Protein AF-A0A9E2D646-F1 (afdb_monomer_lite)

Sequence (198 aa):
MQCKSCVHWVVEGLTYSQLRDRWDEVVSAEITAGHKRRFEKESKRTGVPFDQVVLSYKYCAAGRMNKFYIAKSIDDTKPVRLETNCPFFSTSTDSIREFPVPSPLWTYCATEVYRPPVLRGLEFVQGLYERGCFKVPAHGKIQPQIIAATLCSVCGKSSDKGIEVREVKQFCCNRHYLQWWAEQHPELFQKWQNAKGL

pLDDT: mean 75.29, std 17.83, range [31.81, 96.12]

Structure (mmCIF, N/CA/C/O backbone):
data_AF-A0A9E2D646-F1
#
_entry.id   AF-A0A9E2D646-F1
#
loop_
_atom_site.group_PDB
_atom_site.id
_atom_site.type_symbol
_atom_site.label_atom_id
_atom_site.label_alt_id
_atom_site.label_comp_id
_atom_site.label_asym_id
_atom_site.label_entity_id
_atom_site.label_seq_id
_atom_site.pdbx_PDB_ins_code
_atom_site.Cartn_x
_atom_site.Cartn_y
_atom_site.Cartn_z
_atom_site.occupancy
_atom_site.B_iso_or_equiv
_atom_site.auth_seq_id
_atom_site.auth_comp_id
_atom_site.auth_asym_id
_atom_site.auth_atom_id
_atom_site.pdbx_PDB_model_num
ATOM 1 N N . MET A 1 1 ? 13.634 22.692 8.287 1.00 56.41 1 MET A N 1
ATOM 2 C CA . MET A 1 1 ? 12.666 21.672 7.821 1.00 56.41 1 MET A CA 1
ATOM 3 C C . MET A 1 1 ? 11.711 21.349 8.968 1.00 56.41 1 MET A C 1
ATOM 5 O O . MET A 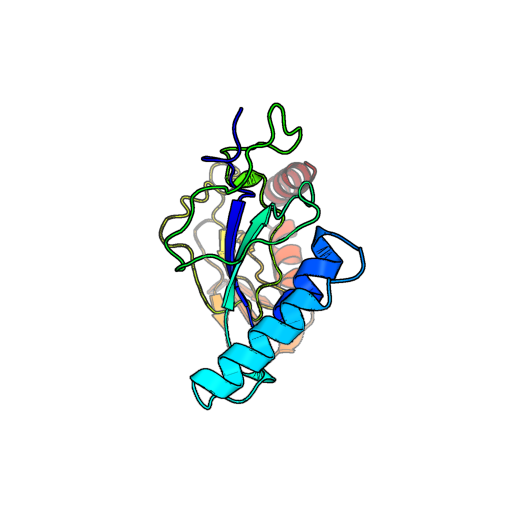1 1 ? 12.204 21.114 10.064 1.00 56.41 1 MET A O 1
ATOM 9 N N . GLN A 1 2 ? 10.390 21.456 8.774 1.00 62.84 2 GLN A N 1
ATOM 10 C CA . GLN A 1 2 ? 9.379 21.374 9.847 1.00 62.84 2 GLN A CA 1
ATOM 11 C C . GLN A 1 2 ? 8.322 20.316 9.516 1.00 62.84 2 GLN A C 1
ATOM 13 O O . GLN A 1 2 ? 7.822 20.296 8.398 1.00 62.84 2 GLN A O 1
ATOM 18 N N . CYS A 1 3 ? 7.902 19.510 10.497 1.00 68.38 3 CYS A N 1
ATOM 19 C CA . CYS A 1 3 ? 6.967 18.388 10.311 1.00 68.38 3 CYS A CA 1
ATOM 20 C C . CYS A 1 3 ? 5.608 18.731 9.666 1.00 68.38 3 CYS A C 1
ATOM 22 O O . CYS A 1 3 ? 4.903 17.820 9.254 1.00 68.38 3 CYS A O 1
ATOM 24 N N . LYS A 1 4 ? 5.239 20.015 9.550 1.00 68.62 4 LYS A N 1
ATOM 25 C CA . LYS A 1 4 ? 3.963 20.476 8.974 1.00 68.62 4 LYS A CA 1
ATOM 26 C C . LYS A 1 4 ? 3.725 20.003 7.533 1.00 68.62 4 LYS A C 1
ATOM 28 O O . LYS A 1 4 ? 2.575 19.853 7.148 1.00 68.62 4 LYS A O 1
ATOM 33 N N . SER A 1 5 ? 4.783 19.790 6.755 1.00 71.00 5 SER A N 1
ATOM 34 C CA . SER A 1 5 ? 4.709 19.296 5.372 1.00 71.00 5 SER A CA 1
ATOM 35 C C . SER A 1 5 ? 5.407 17.945 5.186 1.00 71.00 5 SER A C 1
ATOM 37 O O . SER A 1 5 ? 5.759 17.588 4.068 1.00 71.00 5 SER A O 1
ATOM 39 N N . CYS A 1 6 ? 5.680 17.226 6.278 1.00 75.94 6 CYS A N 1
ATOM 40 C CA . CYS A 1 6 ? 6.386 15.951 6.220 1.00 75.94 6 CYS A CA 1
ATOM 41 C C . CYS A 1 6 ? 5.432 14.831 5.803 1.00 75.94 6 CYS A C 1
ATOM 43 O O . CYS A 1 6 ? 4.379 14.676 6.416 1.00 75.94 6 CYS A O 1
ATOM 45 N N . VAL A 1 7 ? 5.828 14.002 4.838 1.00 77.44 7 VAL A N 1
ATOM 46 C CA . VAL A 1 7 ? 5.013 12.866 4.371 1.00 77.44 7 VAL A CA 1
ATOM 47 C C . VAL A 1 7 ? 4.852 11.762 5.416 1.00 77.44 7 VAL A C 1
ATOM 49 O O . VAL A 1 7 ? 3.928 10.964 5.342 1.00 77.44 7 VAL A O 1
ATOM 52 N N . HIS A 1 8 ? 5.725 11.731 6.423 1.00 80.62 8 HIS A N 1
ATOM 53 C CA . HIS A 1 8 ? 5.621 10.799 7.545 1.00 80.62 8 HIS A CA 1
ATOM 54 C C . HIS A 1 8 ? 4.626 11.253 8.617 1.00 80.62 8 HIS A C 1
ATOM 56 O O . HIS A 1 8 ? 4.456 10.559 9.619 1.00 80.62 8 HIS A O 1
ATOM 62 N N . TRP A 1 9 ? 4.015 12.430 8.463 1.00 83.69 9 TRP A N 1
ATOM 63 C CA . TRP A 1 9 ? 2.970 12.892 9.362 1.00 83.69 9 TRP A CA 1
ATOM 64 C C . TRP A 1 9 ? 1.643 12.229 8.995 1.00 83.69 9 TRP A C 1
ATOM 66 O O . TRP A 1 9 ? 1.107 12.470 7.916 1.00 83.69 9 TRP A O 1
ATOM 76 N N . VAL A 1 10 ? 1.115 11.400 9.893 1.00 84.56 10 VAL A N 1
ATOM 77 C CA . VAL A 1 10 ? -0.097 10.610 9.644 1.00 84.56 10 VAL A CA 1
ATOM 78 C C . VAL A 1 10 ? -1.214 11.077 10.563 1.00 84.56 10 VAL A C 1
ATOM 80 O O . VAL A 1 10 ? -0.972 11.346 11.741 1.00 84.56 10 VAL A O 1
ATOM 83 N N . VAL A 1 11 ? -2.433 11.155 10.020 1.00 87.25 11 VAL A N 1
ATOM 84 C CA . VAL A 1 11 ? -3.679 11.272 10.783 1.00 87.25 11 VAL A CA 1
ATOM 85 C C . VAL A 1 11 ? -4.623 10.166 10.338 1.00 87.25 11 VAL A C 1
ATOM 87 O O . VAL A 1 11 ? -4.951 10.079 9.160 1.00 87.25 11 VAL A O 1
ATOM 90 N N . GLU A 1 12 ? -5.065 9.325 11.266 1.00 89.38 12 GLU A N 1
ATOM 91 C CA . GLU A 1 12 ? -5.973 8.218 10.959 1.00 89.38 12 GLU A CA 1
ATOM 92 C C . GLU A 1 12 ? -6.863 7.865 12.155 1.00 89.38 12 GLU A C 1
ATOM 94 O O . GLU A 1 12 ? -6.566 8.205 13.303 1.00 89.38 12 GLU A O 1
ATOM 99 N N . GLY A 1 13 ? -7.991 7.213 11.877 1.00 92.44 13 GLY A N 1
ATOM 100 C CA . GLY A 1 13 ? -8.866 6.643 12.898 1.00 92.44 13 GLY A CA 1
ATOM 101 C C . GLY A 1 13 ? -8.410 5.236 13.258 1.00 92.44 13 GLY A C 1
ATOM 102 O O . GLY A 1 13 ? -8.274 4.399 12.372 1.00 92.44 13 GLY A O 1
ATOM 103 N N . LEU A 1 14 ? -8.199 4.973 14.546 1.00 92.50 14 LEU A N 1
ATOM 104 C CA . LEU A 1 14 ? -7.739 3.676 15.040 1.00 92.50 14 LEU A CA 1
ATOM 105 C C . LEU A 1 14 ? -8.681 3.148 16.119 1.00 92.50 14 LEU A C 1
ATOM 107 O O . LEU A 1 14 ? -9.095 3.889 17.016 1.00 92.50 14 LEU A O 1
ATOM 111 N N . THR A 1 15 ? -8.971 1.850 16.054 1.00 95.69 15 THR A N 1
ATOM 112 C CA . THR A 1 15 ? -9.454 1.076 17.206 1.00 95.69 15 THR A CA 1
ATOM 113 C C . THR A 1 15 ? -8.331 0.883 18.227 1.00 95.69 15 THR A C 1
ATOM 115 O O . THR A 1 15 ? -7.156 1.126 17.938 1.00 95.69 15 THR A O 1
ATOM 118 N N . TYR A 1 16 ? -8.656 0.438 19.445 1.00 93.50 16 TYR A N 1
ATOM 119 C CA . TYR A 1 16 ? -7.628 0.247 20.475 1.00 93.50 16 TYR A CA 1
ATOM 120 C C . TYR A 1 16 ? -6.606 -0.845 20.109 1.00 93.50 16 TYR A C 1
ATOM 122 O O . TYR A 1 16 ? -5.427 -0.703 20.435 1.00 93.50 16 TYR A O 1
ATOM 130 N N . SER A 1 17 ? -7.030 -1.910 19.419 1.00 92.50 17 SER A N 1
ATOM 131 C CA . SER A 1 17 ? -6.120 -2.943 18.904 1.00 92.50 17 SER A CA 1
ATOM 132 C C . SER A 1 17 ? -5.191 -2.372 17.835 1.00 92.50 17 SER A C 1
ATOM 134 O O . SER A 1 17 ? -3.978 -2.449 17.993 1.00 92.50 17 SER A O 1
ATOM 136 N N . GLN A 1 18 ? -5.741 -1.688 16.829 1.00 93.19 18 GLN A N 1
ATOM 137 C CA . GLN A 1 18 ? -4.945 -1.058 15.771 1.00 93.19 18 GLN A CA 1
ATOM 138 C C . GLN A 1 18 ? -3.970 -0.010 16.323 1.00 93.19 18 GLN A C 1
ATOM 140 O O . GLN A 1 18 ? -2.841 0.093 15.854 1.00 93.19 18 GLN A O 1
ATOM 145 N N . LEU A 1 19 ? -4.378 0.757 17.342 1.00 91.25 19 LEU A N 1
ATOM 146 C CA . LEU A 1 19 ? -3.490 1.701 18.019 1.00 91.25 19 LEU A CA 1
ATOM 147 C C . LEU A 1 19 ? -2.301 0.992 18.665 1.00 91.25 19 LEU A C 1
ATOM 149 O O . LEU A 1 19 ? -1.188 1.497 18.566 1.00 91.25 19 LEU A O 1
ATOM 153 N N . ARG A 1 20 ? -2.525 -0.138 19.343 1.00 90.94 20 ARG A N 1
ATOM 154 C CA . ARG A 1 20 ? -1.435 -0.913 19.944 1.00 90.94 20 ARG A CA 1
ATOM 155 C C . ARG A 1 20 ? -0.468 -1.422 18.886 1.00 90.94 20 ARG A C 1
ATOM 157 O O . ARG A 1 20 ? 0.723 -1.188 19.027 1.00 90.94 20 ARG A O 1
ATOM 164 N N . ASP A 1 21 ? -0.985 -2.039 17.828 1.00 89.06 21 ASP A N 1
ATOM 165 C CA . ASP A 1 21 ? -0.154 -2.605 16.762 1.00 89.06 21 ASP A CA 1
ATOM 166 C C . ASP A 1 21 ? 0.715 -1.509 16.121 1.00 89.06 21 ASP A C 1
ATOM 168 O O . ASP A 1 21 ? 1.929 -1.653 15.986 1.00 89.06 21 ASP A O 1
ATOM 172 N N . ARG A 1 22 ? 0.111 -0.345 15.840 1.00 85.88 22 ARG A N 1
ATOM 173 C CA . ARG A 1 22 ? 0.814 0.825 15.298 1.00 85.88 22 ARG A CA 1
ATOM 174 C C . ARG A 1 22 ? 1.836 1.408 16.272 1.00 85.88 22 ARG A C 1
ATOM 176 O O . ARG A 1 22 ? 2.880 1.906 15.856 1.00 85.88 22 ARG A O 1
ATOM 183 N N . TRP A 1 23 ? 1.525 1.402 17.563 1.00 84.00 23 TRP A N 1
ATOM 184 C CA . TRP A 1 23 ? 2.413 1.905 18.604 1.00 84.00 23 TRP A CA 1
ATOM 185 C C . TRP A 1 23 ? 3.649 1.015 18.758 1.00 84.00 23 TRP A C 1
ATOM 187 O O . TRP A 1 23 ? 4.764 1.533 18.825 1.00 84.00 23 TRP A O 1
ATOM 197 N N . ASP A 1 24 ? 3.467 -0.303 18.763 1.00 85.12 24 ASP A N 1
ATOM 198 C CA . ASP A 1 24 ? 4.562 -1.268 18.860 1.00 85.12 24 ASP A CA 1
ATOM 199 C C . ASP A 1 24 ? 5.498 -1.172 17.647 1.00 85.12 24 ASP A C 1
ATOM 201 O O . ASP A 1 24 ? 6.720 -1.174 17.809 1.00 85.12 24 ASP A O 1
ATOM 205 N N . GLU A 1 25 ? 4.942 -0.987 16.449 1.00 82.75 25 GLU A N 1
ATOM 206 C CA . GLU A 1 25 ? 5.713 -0.803 15.216 1.00 82.75 25 GLU A CA 1
ATOM 207 C C . GLU A 1 25 ? 6.522 0.504 15.195 1.00 82.75 25 GLU A C 1
ATOM 209 O O . GLU A 1 25 ? 7.686 0.514 14.797 1.00 82.75 25 GLU A O 1
ATOM 214 N N . VAL A 1 26 ? 5.911 1.621 15.602 1.00 80.00 26 VAL A N 1
ATOM 215 C CA . VAL A 1 26 ? 6.488 2.964 15.407 1.00 80.00 26 VAL A CA 1
ATOM 216 C C . VAL A 1 26 ? 7.321 3.423 16.603 1.00 80.00 26 VAL A C 1
ATOM 218 O O . VAL A 1 26 ? 8.328 4.110 16.433 1.00 80.00 26 VAL A O 1
ATOM 221 N N . VAL A 1 27 ? 6.877 3.108 17.819 1.00 80.06 27 VAL A N 1
ATOM 222 C CA . VAL A 1 27 ? 7.480 3.584 19.074 1.00 80.06 27 VAL A CA 1
ATOM 223 C C . VAL A 1 27 ? 8.254 2.468 19.766 1.00 80.06 27 VAL A C 1
ATOM 225 O O . VAL A 1 27 ? 9.261 2.753 20.414 1.00 80.06 27 VAL A O 1
ATOM 228 N N . SER A 1 28 ? 7.788 1.219 19.642 1.00 75.69 28 SER A N 1
ATOM 229 C CA . SER A 1 28 ? 8.412 0.031 20.245 1.00 75.69 28 SER A CA 1
ATOM 230 C C . SER A 1 28 ? 8.651 0.166 21.760 1.00 75.69 28 SER A C 1
ATOM 232 O O . SER A 1 28 ? 9.625 -0.347 22.306 1.00 75.69 28 SER A O 1
ATOM 234 N N . ALA A 1 29 ? 7.753 0.878 22.448 1.00 75.69 29 ALA A N 1
ATOM 235 C CA . ALA A 1 29 ? 7.724 1.042 23.901 1.00 75.69 29 ALA A CA 1
ATOM 236 C C . ALA A 1 29 ? 6.315 0.747 24.425 1.00 75.69 29 ALA A C 1
ATOM 238 O O . ALA A 1 29 ? 5.356 0.785 23.662 1.00 75.69 29 ALA A O 1
ATOM 239 N N . GLU A 1 30 ? 6.158 0.530 25.731 1.00 78.25 30 GLU A N 1
ATOM 240 C CA . GLU A 1 30 ? 4.842 0.242 26.309 1.00 78.25 30 GLU A CA 1
ATOM 241 C C . GLU A 1 30 ? 3.852 1.406 26.098 1.00 78.25 30 GLU A C 1
ATOM 243 O O . GLU A 1 30 ? 4.139 2.573 26.398 1.00 78.25 30 GLU A O 1
ATOM 248 N N . ILE A 1 31 ? 2.663 1.095 25.575 1.00 83.94 31 ILE A N 1
ATOM 249 C CA . ILE A 1 31 ? 1.598 2.081 25.387 1.00 83.94 31 ILE A CA 1
ATOM 250 C C . ILE A 1 31 ? 1.081 2.584 26.737 1.00 83.94 31 ILE A C 1
ATOM 252 O O . ILE A 1 31 ? 0.760 1.820 27.646 1.00 83.94 31 ILE A O 1
ATOM 256 N N . THR A 1 32 ? 0.928 3.901 26.877 1.00 82.94 32 THR A N 1
ATOM 257 C CA . THR A 1 32 ? 0.443 4.454 28.148 1.00 82.94 32 THR A CA 1
ATOM 258 C C . THR A 1 32 ? -1.017 4.064 28.415 1.00 82.94 32 THR A C 1
ATOM 260 O O . THR A 1 32 ? -1.892 4.201 27.553 1.00 82.94 32 THR A O 1
ATOM 263 N N . ALA A 1 33 ? -1.320 3.668 29.658 1.00 83.88 33 ALA A N 1
ATOM 264 C CA . ALA A 1 33 ? -2.674 3.293 30.093 1.00 83.88 33 ALA A CA 1
ATOM 265 C C . ALA A 1 33 ? -3.734 4.393 29.859 1.00 83.88 33 ALA A C 1
ATOM 267 O O . ALA A 1 33 ? -4.935 4.117 29.804 1.00 83.88 33 ALA A O 1
ATOM 268 N N . GLY A 1 34 ? -3.300 5.649 29.691 1.00 86.75 34 GLY A N 1
ATOM 269 C CA . GLY A 1 34 ? -4.161 6.781 29.356 1.00 86.75 34 GLY A CA 1
ATOM 270 C C . GLY A 1 34 ? -4.922 6.607 28.039 1.00 86.75 34 GLY A C 1
ATOM 271 O O . GLY A 1 34 ? -6.072 7.038 27.963 1.00 86.75 34 GLY A O 1
ATOM 272 N N . HIS A 1 35 ? -4.342 5.935 27.036 1.00 88.50 35 HIS A N 1
ATOM 273 C CA . HIS A 1 35 ? -5.041 5.660 25.776 1.00 88.50 35 HIS A CA 1
ATOM 274 C C . HIS A 1 35 ? -6.216 4.711 26.001 1.00 88.50 35 HIS A C 1
ATOM 276 O O . HIS A 1 35 ? -7.339 5.046 25.637 1.00 88.50 35 HIS A O 1
ATOM 282 N N . LYS A 1 36 ? -6.003 3.592 26.704 1.00 89.56 36 LYS A N 1
ATOM 283 C CA . LYS A 1 36 ? -7.069 2.627 27.015 1.00 89.56 36 LYS A CA 1
ATOM 284 C C . LYS A 1 36 ? -8.258 3.288 27.718 1.00 89.56 36 LYS A C 1
ATOM 286 O O . LYS A 1 36 ? -9.394 3.161 27.271 1.00 89.56 36 LYS A O 1
ATOM 291 N N . ARG A 1 37 ? -7.982 4.092 28.753 1.00 90.81 37 ARG A N 1
ATOM 292 C CA . ARG A 1 37 ? -9.015 4.839 29.497 1.00 90.81 37 ARG A CA 1
ATOM 293 C C . ARG A 1 37 ? -9.826 5.782 28.602 1.00 90.81 37 ARG A C 1
ATOM 295 O O . ARG A 1 37 ? -10.997 6.036 28.879 1.00 90.81 37 ARG A O 1
ATOM 302 N N . ARG A 1 38 ? -9.222 6.332 27.541 1.00 91.00 38 ARG A N 1
ATOM 303 C CA . ARG A 1 38 ? -9.929 7.188 26.575 1.00 91.00 38 ARG A CA 1
ATOM 304 C C . ARG A 1 38 ? -10.917 6.392 25.730 1.00 91.00 38 ARG A C 1
ATOM 306 O O . ARG A 1 38 ? -12.049 6.845 25.609 1.00 91.00 38 ARG A O 1
ATOM 313 N N . PHE A 1 39 ? -10.534 5.216 25.235 1.00 92.88 39 PHE A N 1
ATOM 314 C CA . PHE A 1 39 ? -11.453 4.320 24.520 1.00 92.88 39 PHE A CA 1
ATOM 315 C C . PHE A 1 39 ? -12.595 3.836 25.421 1.00 92.88 39 PHE A C 1
ATOM 317 O O . PHE A 1 39 ? -13.749 3.874 25.012 1.00 92.88 39 PHE A O 1
ATOM 324 N N . GLU A 1 40 ? -12.311 3.474 26.677 1.00 93.00 40 GLU A N 1
ATOM 325 C CA . GLU A 1 40 ? -13.347 3.084 27.651 1.00 93.00 40 GLU A CA 1
ATOM 326 C C . GLU A 1 40 ? -14.349 4.217 27.907 1.00 93.00 40 GLU A C 1
ATOM 328 O O . GLU A 1 40 ? -15.558 3.993 27.965 1.00 93.00 40 GLU A O 1
ATOM 333 N N . LYS A 1 41 ? -13.855 5.453 28.054 1.00 93.31 41 LYS A N 1
ATOM 334 C CA . LYS A 1 41 ? -14.713 6.627 28.242 1.00 93.31 41 LYS A CA 1
ATOM 335 C C . LYS A 1 41 ? -15.570 6.898 27.008 1.00 93.31 41 LYS A C 1
ATOM 337 O O . LYS A 1 41 ? -16.740 7.237 27.155 1.00 93.31 41 LYS A O 1
ATOM 342 N N . GLU A 1 42 ? -14.992 6.761 25.823 1.00 92.69 42 GLU A N 1
ATOM 343 C CA . GLU A 1 42 ? -15.695 7.001 24.568 1.00 92.69 42 GLU A CA 1
ATOM 344 C C . GLU A 1 42 ? -16.755 5.929 24.296 1.00 92.69 42 GLU A C 1
ATOM 346 O O . GLU A 1 42 ? -17.884 6.279 23.974 1.00 92.69 42 GLU A O 1
ATOM 351 N N . SER A 1 43 ? -16.446 4.656 24.558 1.00 95.00 43 SER A N 1
ATOM 352 C CA . SER A 1 43 ? -17.398 3.537 24.504 1.00 95.00 43 SER A CA 1
ATOM 353 C C . SER A 1 43 ? -18.625 3.802 25.375 1.00 95.00 43 SER A C 1
ATOM 355 O O . SER A 1 43 ? -19.759 3.720 24.910 1.00 95.00 43 SER A O 1
ATOM 357 N N . LYS A 1 44 ? -18.410 4.231 26.626 1.00 95.81 44 LYS A N 1
ATOM 358 C CA . LYS A 1 44 ? -19.503 4.609 27.536 1.00 95.81 44 LYS A CA 1
ATOM 359 C C . LYS A 1 44 ? -20.304 5.812 27.036 1.00 95.81 44 LYS A C 1
ATOM 361 O O . LYS A 1 44 ? -21.497 5.894 27.301 1.00 95.81 44 LYS A O 1
ATOM 366 N N . ARG A 1 45 ? -19.654 6.761 26.355 1.00 95.38 45 ARG A N 1
ATOM 367 C CA . ARG A 1 45 ? -20.282 7.990 25.851 1.00 95.38 45 ARG A CA 1
ATOM 368 C C . ARG A 1 45 ? -21.169 7.729 24.637 1.00 95.38 45 ARG A C 1
ATOM 370 O O . ARG A 1 45 ? -22.218 8.350 24.524 1.00 95.38 45 ARG A O 1
ATOM 377 N N . THR A 1 46 ? -20.728 6.874 23.720 1.00 93.31 46 THR A N 1
ATOM 378 C CA . THR A 1 46 ? -21.408 6.619 22.442 1.00 93.31 46 THR A CA 1
ATOM 379 C C . THR A 1 46 ? -22.288 5.372 22.471 1.00 93.31 46 THR A C 1
ATOM 381 O O . THR A 1 46 ? -23.109 5.198 21.577 1.00 93.31 46 THR A O 1
ATOM 384 N N . GLY A 1 47 ? -22.124 4.505 23.475 1.00 94.38 47 GLY A N 1
ATOM 385 C CA . GLY A 1 47 ? -22.788 3.201 23.545 1.00 94.38 47 GLY A CA 1
ATOM 386 C C . GLY A 1 47 ? -22.186 2.155 22.600 1.00 94.38 47 GLY A C 1
ATOM 387 O O . GLY A 1 47 ? -22.713 1.052 22.497 1.00 94.38 47 GLY A O 1
ATOM 388 N N . VAL A 1 48 ? -21.090 2.484 21.911 1.00 94.50 48 VAL A N 1
ATOM 389 C CA . VAL A 1 48 ? -20.393 1.574 20.995 1.00 94.50 48 VAL A CA 1
ATOM 390 C C . VAL A 1 48 ? -19.508 0.610 21.800 1.00 94.50 48 VAL A C 1
ATOM 392 O O . VAL A 1 48 ? -18.846 1.055 22.746 1.00 94.50 48 VAL A O 1
ATOM 395 N N . PRO A 1 49 ? -19.447 -0.689 21.446 1.00 96.12 49 PRO A N 1
ATOM 396 C CA . PRO A 1 49 ? -18.530 -1.646 22.066 1.00 96.12 49 PRO A CA 1
ATOM 397 C C . PRO A 1 49 ? -17.070 -1.169 22.045 1.00 96.12 49 PRO A C 1
ATOM 399 O O . PRO A 1 49 ? -16.620 -0.567 21.073 1.00 96.12 49 PRO A O 1
ATOM 402 N N . PHE A 1 50 ? -16.322 -1.421 23.124 1.00 93.00 50 PHE A N 1
ATOM 403 C CA . PHE A 1 50 ? -14.954 -0.910 23.316 1.00 93.00 50 PHE A CA 1
ATOM 404 C C . PHE A 1 50 ? -13.999 -1.231 22.153 1.00 93.00 50 PHE A C 1
ATOM 406 O O . PHE A 1 50 ? -13.182 -0.397 21.770 1.00 93.00 50 PHE A O 1
ATOM 413 N N . ASP A 1 51 ? -14.113 -2.431 21.595 1.00 92.25 51 ASP A N 1
ATOM 414 C CA . ASP A 1 51 ? -13.346 -2.951 20.463 1.00 92.25 51 ASP A CA 1
ATOM 415 C C . ASP A 1 51 ? -13.693 -2.282 19.123 1.00 92.25 51 ASP A C 1
ATOM 417 O O . ASP A 1 51 ? -12.879 -2.294 18.203 1.00 92.25 51 ASP A O 1
ATOM 421 N N . GLN A 1 52 ? -14.866 -1.654 19.032 1.00 92.69 52 GLN A N 1
ATOM 422 C CA . GLN A 1 52 ? -15.365 -0.969 17.836 1.00 92.69 52 GLN A CA 1
ATOM 423 C C . GLN A 1 52 ? -15.253 0.557 17.926 1.00 92.69 52 GLN A C 1
ATOM 425 O O . GLN A 1 52 ? -15.489 1.257 16.941 1.00 92.69 52 GLN A O 1
ATOM 430 N N . VAL A 1 53 ? -14.897 1.099 19.093 1.00 94.38 53 VAL A N 1
ATOM 431 C CA . VAL A 1 53 ? -14.636 2.532 19.238 1.00 94.38 53 VAL A CA 1
ATOM 432 C C . VAL A 1 53 ? -13.431 2.911 18.389 1.00 94.38 53 VAL A C 1
ATOM 434 O O . VAL A 1 53 ? -12.357 2.331 18.531 1.00 94.38 53 VAL A O 1
ATOM 437 N N . VAL A 1 54 ? -13.598 3.942 17.564 1.00 93.81 54 VAL A N 1
ATOM 438 C CA . VAL A 1 54 ? -12.532 4.529 16.750 1.00 93.81 54 VAL A CA 1
ATOM 439 C C . VAL A 1 54 ? -12.216 5.924 17.277 1.00 93.81 54 VAL A C 1
ATOM 441 O O . VAL A 1 54 ? -13.104 6.767 17.395 1.00 93.81 54 VAL A O 1
ATOM 444 N N . LEU A 1 55 ? -10.942 6.180 17.577 1.00 90.62 55 LEU A N 1
ATOM 445 C CA . LEU A 1 55 ? -10.438 7.511 17.916 1.00 90.62 55 LEU A CA 1
ATOM 446 C C . LEU A 1 55 ? -9.428 7.966 16.865 1.00 90.62 55 LEU A C 1
ATOM 448 O O . LEU A 1 55 ? -8.613 7.176 16.391 1.00 90.62 55 LEU A O 1
ATOM 452 N N . SER A 1 56 ? -9.459 9.250 16.517 1.00 92.50 56 SER A N 1
ATOM 453 C CA . SER A 1 56 ? -8.494 9.828 15.584 1.00 92.50 56 SER A CA 1
ATOM 454 C C . SER A 1 56 ? -7.170 10.116 16.285 1.00 92.50 56 SER A C 1
ATOM 456 O O . SER A 1 56 ? -7.136 10.761 17.337 1.00 92.50 56 SER A O 1
ATOM 458 N N . TYR A 1 57 ? -6.073 9.678 15.678 1.00 89.12 57 TYR A N 1
ATOM 459 C CA . TYR A 1 57 ? -4.715 9.901 16.155 1.00 89.12 57 TYR A CA 1
ATOM 460 C C . TYR A 1 57 ? -3.863 10.587 15.102 1.00 89.12 57 TYR A C 1
ATOM 462 O O . TYR A 1 57 ? -4.058 10.387 13.909 1.00 89.12 57 TYR A O 1
ATOM 470 N N . LYS A 1 58 ? -2.889 11.368 15.570 1.00 88.62 58 LYS A N 1
ATOM 471 C CA . LYS A 1 58 ? -1.845 11.979 14.756 1.00 88.62 58 LYS A CA 1
ATOM 472 C C . LYS A 1 58 ? -0.462 11.743 15.346 1.00 88.62 58 LYS A C 1
ATOM 474 O O . LYS A 1 58 ? -0.262 11.914 16.555 1.00 88.62 58 LYS A O 1
ATOM 479 N N . TYR A 1 59 ? 0.474 11.317 14.508 1.00 86.94 59 TYR A N 1
ATOM 480 C CA . TYR A 1 59 ? 1.812 10.885 14.918 1.00 86.94 59 TYR A CA 1
ATOM 481 C C . TYR A 1 59 ? 2.783 10.861 13.722 1.00 86.94 59 TYR A C 1
ATOM 483 O O . TYR A 1 59 ? 2.408 11.135 12.582 1.00 86.94 59 TYR A O 1
ATOM 491 N N . CYS A 1 60 ? 4.056 10.561 13.996 1.00 83.94 60 CYS A N 1
ATOM 492 C CA . CYS A 1 60 ? 5.106 10.436 12.985 1.00 83.94 60 CYS A CA 1
ATOM 493 C C . CYS A 1 60 ? 5.378 8.959 12.675 1.00 83.94 60 CYS A C 1
ATOM 495 O O . CYS A 1 60 ? 5.914 8.256 13.529 1.00 83.94 60 CYS A O 1
ATOM 497 N N . ALA A 1 61 ? 5.066 8.505 11.460 1.00 83.81 61 ALA A N 1
ATOM 498 C CA . ALA A 1 61 ? 5.270 7.121 11.024 1.00 83.81 61 ALA A CA 1
ATOM 499 C C . ALA A 1 61 ? 6.751 6.722 10.898 1.00 83.81 61 ALA A C 1
ATOM 501 O O . ALA A 1 61 ? 7.073 5.544 10.955 1.00 83.81 61 ALA A O 1
ATOM 502 N N . ALA A 1 62 ? 7.670 7.686 10.792 1.00 78.12 62 ALA A N 1
ATOM 503 C CA . ALA A 1 62 ? 9.112 7.421 10.807 1.00 78.12 62 ALA A CA 1
ATOM 504 C C . ALA A 1 62 ? 9.674 7.134 12.219 1.00 78.12 62 ALA A C 1
ATOM 50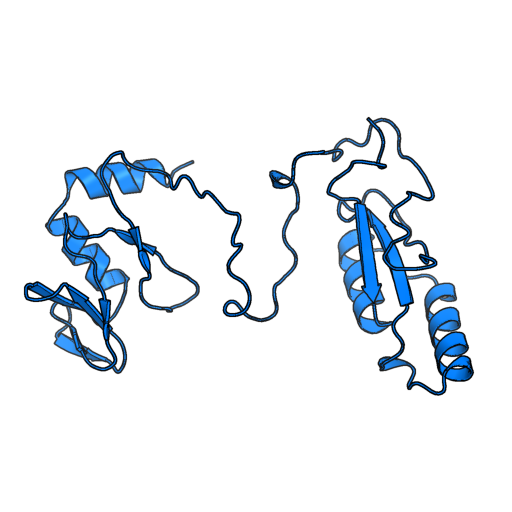6 O O . ALA A 1 62 ? 10.887 7.134 12.406 1.00 78.12 62 ALA A O 1
ATOM 507 N N . GLY A 1 63 ? 8.821 6.982 13.240 1.00 72.06 63 GLY A N 1
ATOM 508 C CA . GLY A 1 63 ? 9.241 6.577 14.589 1.00 72.06 63 GLY A CA 1
ATOM 509 C C . GLY A 1 63 ? 9.985 7.644 15.390 1.00 72.06 63 GLY A C 1
ATOM 510 O O . GLY A 1 63 ? 10.474 7.388 16.487 1.00 72.06 63 GLY A O 1
ATOM 511 N N . ARG A 1 64 ? 10.076 8.885 14.887 1.00 76.50 64 ARG A N 1
ATOM 512 C CA . ARG A 1 64 ? 10.818 9.934 15.604 1.00 76.50 64 ARG A CA 1
ATOM 513 C C . ARG A 1 64 ? 10.060 10.504 16.806 1.00 76.50 64 ARG A C 1
ATOM 515 O O . ARG A 1 64 ? 10.669 11.081 17.706 1.00 76.50 64 ARG A O 1
ATOM 522 N N . MET A 1 65 ? 8.740 10.356 16.832 1.00 72.12 65 MET A N 1
ATOM 523 C CA . MET A 1 65 ? 7.934 10.754 17.981 1.00 72.12 65 MET A CA 1
ATOM 524 C C . MET A 1 65 ? 7.633 9.540 18.840 1.00 72.12 65 MET A C 1
ATOM 526 O O . MET A 1 65 ? 7.112 8.547 18.355 1.00 72.12 65 MET A O 1
ATOM 530 N N . ASN A 1 66 ? 7.881 9.663 20.137 1.00 73.50 66 ASN A N 1
ATOM 531 C CA . ASN A 1 66 ? 7.603 8.609 21.109 1.00 73.50 66 ASN A CA 1
ATOM 532 C C . ASN A 1 66 ? 6.148 8.601 21.609 1.00 73.50 66 ASN A C 1
ATOM 534 O O . ASN A 1 66 ? 5.858 8.002 22.644 1.00 73.50 66 ASN A O 1
ATOM 538 N N . LYS A 1 67 ? 5.251 9.357 20.960 1.00 80.00 67 LYS A N 1
ATOM 539 C CA . LYS A 1 67 ? 3.868 9.563 21.403 1.00 80.00 67 LYS A CA 1
ATOM 540 C C . LYS A 1 67 ? 2.929 9.811 20.235 1.00 80.00 67 LYS A C 1
ATOM 542 O O . LYS A 1 67 ? 3.287 10.482 19.268 1.00 80.00 67 LYS A O 1
ATOM 547 N N . PHE A 1 68 ? 1.698 9.343 20.409 1.00 87.19 68 PHE A N 1
ATOM 548 C CA . PHE A 1 68 ? 0.575 9.608 19.521 1.00 87.19 68 PHE A CA 1
ATOM 549 C C . PHE A 1 68 ? -0.331 10.648 20.176 1.00 87.19 68 PHE A C 1
ATOM 551 O O . PHE A 1 68 ? -0.610 10.582 21.377 1.00 87.19 68 PHE A O 1
ATOM 558 N N . TYR A 1 69 ? -0.814 11.606 19.395 1.00 87.88 69 TYR A N 1
ATOM 559 C CA . TYR A 1 69 ? -1.725 12.641 19.874 1.00 87.88 69 TYR A CA 1
ATOM 560 C C . TYR A 1 69 ? -3.133 12.340 19.398 1.00 87.88 69 TYR A C 1
ATOM 562 O O . TYR A 1 69 ? -3.320 11.963 18.249 1.00 87.88 69 TYR A O 1
ATOM 570 N N . ILE A 1 70 ? -4.129 12.546 20.254 1.00 88.06 70 ILE A N 1
ATOM 571 C CA . ILE A 1 70 ? -5.528 12.471 19.828 1.00 88.06 70 ILE A CA 1
ATOM 572 C C . ILE A 1 70 ? -5.817 13.692 18.948 1.00 88.06 70 ILE A C 1
ATOM 574 O O . ILE A 1 70 ? -5.544 14.828 19.346 1.00 88.06 70 ILE A O 1
ATOM 578 N N . ALA A 1 71 ? -6.346 13.449 17.756 1.00 87.94 71 ALA A N 1
ATOM 579 C CA . ALA A 1 71 ? -6.809 14.472 16.833 1.00 87.94 71 ALA A CA 1
ATOM 580 C C . ALA A 1 71 ? -8.289 14.780 17.102 1.00 87.94 71 ALA A C 1
ATOM 582 O O . ALA A 1 71 ? -9.057 13.898 17.485 1.00 87.94 71 ALA A O 1
ATOM 583 N N . LYS A 1 72 ? -8.697 16.044 16.930 1.00 82.81 72 LYS A N 1
ATOM 584 C CA . LYS A 1 72 ? -10.112 16.434 17.104 1.00 82.81 72 LYS A CA 1
ATOM 585 C C . LYS A 1 72 ? -11.006 15.894 15.986 1.00 82.81 72 LYS A C 1
ATOM 587 O O . LYS A 1 72 ? -12.174 15.608 16.224 1.00 82.81 72 LYS A O 1
ATOM 592 N N . SER A 1 73 ? -10.447 15.791 14.786 1.00 78.06 73 SER A N 1
ATOM 593 C CA . SER A 1 73 ? -11.044 15.210 13.587 1.00 78.06 73 SER A CA 1
ATOM 594 C C . SER A 1 73 ? -9.924 14.714 12.672 1.00 78.06 73 SER A C 1
ATOM 596 O O . SER A 1 73 ? -8.748 14.994 12.922 1.00 78.06 73 SER A O 1
ATOM 598 N N . ILE A 1 74 ? -10.276 14.005 11.599 1.00 75.62 74 ILE A N 1
ATOM 599 C CA . ILE A 1 74 ? -9.305 13.562 10.589 1.00 75.62 74 ILE A CA 1
ATOM 600 C C . ILE A 1 74 ? -8.653 14.738 9.838 1.00 75.62 74 ILE A C 1
ATOM 602 O O . ILE A 1 74 ? -7.520 14.633 9.380 1.00 75.62 74 ILE A O 1
ATOM 606 N N . ASP A 1 75 ? -9.322 15.894 9.810 1.00 78.00 75 ASP A N 1
ATOM 607 C CA . ASP A 1 75 ? -8.817 17.126 9.196 1.00 78.00 75 ASP A CA 1
ATOM 608 C C . ASP A 1 75 ? -7.818 17.885 10.087 1.00 78.00 75 ASP A C 1
ATOM 610 O O . ASP A 1 75 ? -7.177 18.840 9.638 1.00 78.00 75 ASP A O 1
ATOM 614 N N . ASP A 1 76 ? -7.654 17.486 11.356 1.00 80.50 76 ASP A N 1
ATOM 615 C CA . ASP A 1 76 ? -6.671 18.067 12.279 1.00 80.50 76 ASP A CA 1
ATOM 616 C C . ASP A 1 76 ? -5.255 17.548 11.974 1.00 80.50 76 ASP A C 1
ATOM 618 O O . ASP A 1 76 ? -4.597 16.869 12.765 1.00 80.50 76 ASP A O 1
ATOM 622 N N . THR A 1 77 ? -4.770 17.921 10.792 1.00 77.94 77 THR A N 1
ATOM 623 C CA . THR A 1 77 ? -3.453 17.572 10.248 1.00 77.94 77 THR A CA 1
ATOM 624 C C . THR A 1 77 ? -2.321 18.403 10.837 1.00 77.94 77 THR A C 1
ATOM 626 O O . THR A 1 77 ? -1.152 18.156 10.550 1.00 77.94 77 THR A O 1
ATOM 629 N N . LYS A 1 78 ? -2.619 19.381 11.700 1.00 78.94 78 LYS A N 1
ATOM 630 C CA . LYS A 1 78 ? -1.595 20.254 12.280 1.00 78.94 78 LYS A CA 1
ATOM 631 C C . LYS A 1 78 ? -0.770 19.494 13.330 1.00 78.94 78 LYS A C 1
ATOM 633 O O . LYS A 1 78 ? -1.346 18.987 14.306 1.00 78.94 78 LYS A O 1
ATOM 638 N N . PRO A 1 79 ? 0.572 19.460 13.201 1.00 75.12 79 PRO A N 1
ATOM 639 C CA . PRO A 1 79 ? 1.424 18.855 14.212 1.00 75.12 79 PRO A CA 1
ATOM 640 C C . PRO A 1 79 ? 1.298 19.554 15.558 1.00 75.12 79 PRO A C 1
ATOM 642 O O . PRO A 1 79 ? 1.334 20.779 15.637 1.00 75.12 79 PRO A O 1
ATOM 645 N N . VAL A 1 80 ? 1.177 18.764 16.627 1.00 76.19 80 VAL A N 1
ATOM 646 C CA . VAL A 1 80 ? 1.146 19.285 18.008 1.00 76.19 80 VAL A CA 1
ATOM 647 C C . VAL A 1 80 ? 2.533 19.735 18.442 1.00 76.19 80 VAL A C 1
ATOM 649 O O . VAL A 1 80 ? 2.677 20.706 19.177 1.00 76.19 80 VAL A O 1
ATOM 652 N N . A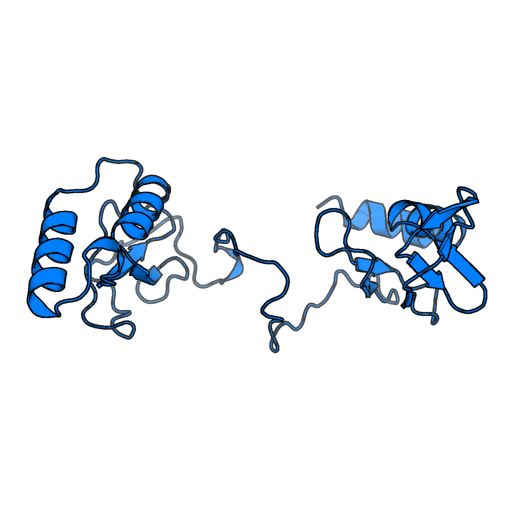RG A 1 81 ? 3.562 19.031 17.971 1.00 75.06 81 ARG A N 1
ATOM 653 C CA . ARG A 1 81 ? 4.962 19.351 18.214 1.00 75.06 81 ARG A CA 1
ATOM 654 C C . ARG A 1 81 ? 5.710 19.288 16.892 1.00 75.06 81 ARG A C 1
ATOM 656 O O . ARG A 1 81 ? 5.517 18.358 16.113 1.00 75.06 81 ARG A O 1
ATOM 663 N N . LEU A 1 82 ? 6.551 20.286 16.655 1.00 73.31 82 LEU A N 1
ATOM 664 C CA . LEU A 1 82 ? 7.445 20.337 15.507 1.00 73.31 82 LEU A CA 1
ATOM 665 C C . LEU A 1 82 ? 8.827 19.867 15.954 1.00 73.31 82 LEU A C 1
ATOM 667 O O . LEU A 1 82 ? 9.362 20.393 16.928 1.00 73.31 82 LEU A O 1
ATOM 671 N N . GLU A 1 83 ? 9.395 18.899 15.243 1.00 70.50 83 GLU A N 1
ATOM 672 C CA . GLU A 1 83 ? 10.808 18.555 15.384 1.00 70.50 83 GLU A CA 1
ATOM 673 C C . GLU A 1 83 ? 11.603 19.378 14.365 1.00 70.50 83 GLU A C 1
ATOM 675 O O . GLU A 1 83 ? 11.335 19.329 13.159 1.00 70.50 83 GLU A O 1
ATOM 680 N N . THR A 1 84 ? 12.565 20.164 14.842 1.00 70.69 84 THR A N 1
ATOM 681 C CA . THR A 1 84 ? 13.525 20.862 13.986 1.00 70.69 84 THR A CA 1
ATOM 682 C C . THR A 1 84 ? 14.643 19.896 13.595 1.00 70.69 84 THR A C 1
ATOM 684 O O . THR A 1 84 ? 15.170 19.176 14.435 1.00 70.69 84 THR A O 1
ATOM 687 N N . ASN A 1 85 ? 15.006 19.874 12.307 1.00 70.88 85 ASN A N 1
ATOM 688 C CA . ASN A 1 85 ? 16.084 19.034 11.752 1.00 70.88 85 ASN A CA 1
ATOM 689 C C . ASN A 1 85 ? 15.840 17.518 11.855 1.00 70.88 85 ASN A C 1
ATOM 691 O O . ASN A 1 85 ? 16.758 16.747 12.119 1.00 70.88 85 ASN A O 1
ATOM 695 N N . CYS A 1 86 ? 14.602 17.077 11.623 1.00 70.44 86 CYS A N 1
ATOM 696 C CA . CYS A 1 86 ? 14.305 15.651 11.528 1.00 70.44 86 CYS A CA 1
ATOM 697 C C . CYS A 1 86 ? 15.098 15.013 10.360 1.00 70.44 86 CYS A C 1
ATOM 699 O O . CYS A 1 86 ? 14.933 15.459 9.223 1.00 70.44 86 CYS A O 1
ATOM 701 N N . PRO A 1 87 ? 15.926 13.976 10.605 1.00 71.00 87 PRO A N 1
ATOM 702 C CA . PRO A 1 87 ? 16.745 13.338 9.566 1.00 71.00 87 PRO A CA 1
ATOM 703 C C . PRO A 1 87 ? 15.915 12.510 8.576 1.00 71.00 87 PRO A C 1
ATOM 705 O O . PRO A 1 87 ? 16.371 12.222 7.478 1.00 71.00 87 PRO A O 1
ATOM 708 N N . PHE A 1 88 ? 14.684 12.167 8.959 1.00 71.50 88 PHE A N 1
ATOM 709 C CA . PHE A 1 88 ? 13.688 11.506 8.116 1.00 71.50 88 PHE A CA 1
ATOM 710 C C . PHE A 1 88 ? 12.678 12.502 7.546 1.00 71.50 88 PHE A C 1
ATOM 712 O O . PHE A 1 88 ? 11.649 12.100 7.021 1.00 71.50 88 PHE A O 1
ATOM 719 N N . PHE A 1 89 ? 12.903 13.813 7.699 1.00 71.50 89 PHE A N 1
ATOM 720 C CA . PHE A 1 89 ? 12.016 14.782 7.078 1.00 71.50 89 PHE A CA 1
ATOM 721 C C . PHE A 1 89 ? 12.063 14.598 5.569 1.00 71.50 89 PHE A C 1
ATOM 723 O O . PHE A 1 89 ? 13.118 14.707 4.950 1.00 71.50 89 PHE A O 1
ATOM 730 N N . SER A 1 90 ? 10.894 14.399 4.986 1.00 68.69 90 SER A N 1
ATOM 731 C CA . SER A 1 90 ? 10.746 14.351 3.550 1.00 68.69 90 SER A CA 1
ATOM 732 C C . SER A 1 90 ? 9.424 14.986 3.164 1.00 68.69 90 SER A C 1
ATOM 734 O O . SER A 1 90 ? 8.408 14.808 3.837 1.00 68.69 90 SER A O 1
ATOM 736 N N . THR A 1 91 ? 9.450 15.749 2.081 1.00 69.19 91 THR A N 1
ATOM 737 C CA . THR A 1 91 ? 8.253 16.210 1.370 1.00 69.19 91 THR A CA 1
ATOM 738 C C . THR A 1 91 ? 7.955 15.331 0.157 1.00 69.19 91 THR A C 1
ATOM 740 O O . THR A 1 91 ? 6.939 15.546 -0.495 1.00 69.19 91 THR A O 1
ATOM 743 N N . SER A 1 92 ? 8.835 14.372 -0.165 1.00 61.94 92 SER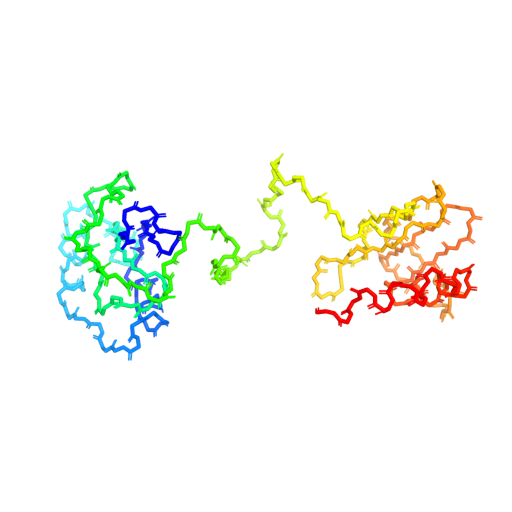 A N 1
ATOM 744 C CA . SER A 1 92 ? 8.617 13.411 -1.245 1.00 61.94 92 SER A CA 1
ATOM 745 C C . SER A 1 92 ? 7.902 12.176 -0.714 1.00 61.94 92 SER A C 1
ATOM 747 O O . SER A 1 92 ? 8.360 11.540 0.239 1.00 61.94 92 SER A O 1
ATOM 749 N N . THR A 1 93 ? 6.800 11.807 -1.360 1.00 56.12 93 THR A N 1
ATOM 750 C CA . THR A 1 93 ? 6.028 10.593 -1.063 1.00 56.12 93 THR A CA 1
ATOM 751 C C . THR A 1 93 ? 6.840 9.311 -1.248 1.00 56.12 93 THR A C 1
ATOM 753 O O . THR A 1 93 ? 6.514 8.314 -0.616 1.00 56.12 93 THR A O 1
ATOM 756 N N . ASP A 1 94 ? 7.953 9.361 -1.990 1.00 50.38 94 ASP A N 1
ATOM 757 C CA . ASP A 1 94 ? 8.874 8.232 -2.225 1.00 50.38 94 ASP A CA 1
ATOM 758 C C . ASP A 1 94 ? 9.505 7.668 -0.937 1.00 50.38 94 ASP A C 1
ATOM 760 O O . ASP A 1 94 ? 10.101 6.595 -0.933 1.00 50.38 94 ASP A O 1
ATOM 764 N N . SER A 1 95 ? 9.417 8.413 0.168 1.00 44.47 95 SER A N 1
ATOM 765 C CA . SER A 1 95 ? 10.011 8.048 1.460 1.00 44.47 95 SER A CA 1
ATOM 766 C C . SER A 1 95 ? 9.069 7.288 2.401 1.00 44.47 95 SER A C 1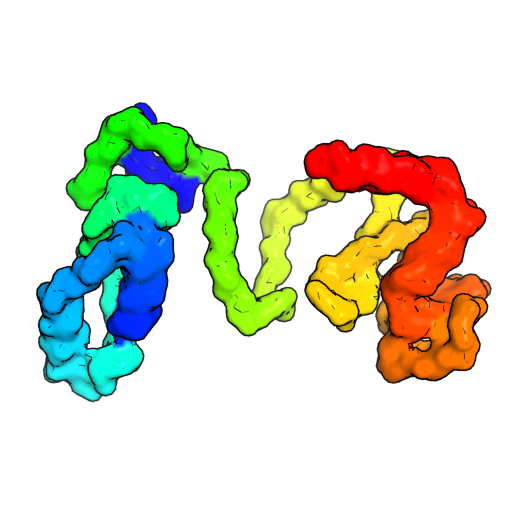
ATOM 768 O O . SER A 1 95 ? 9.520 6.791 3.433 1.00 44.47 95 SER A O 1
ATOM 770 N N . ILE A 1 96 ? 7.780 7.155 2.072 1.00 50.72 96 ILE A N 1
ATOM 771 C CA . ILE A 1 96 ? 6.833 6.376 2.878 1.00 50.72 96 ILE A CA 1
ATOM 772 C C . ILE A 1 96 ? 7.152 4.883 2.695 1.00 50.72 96 ILE A C 1
ATOM 774 O O . ILE A 1 96 ? 6.913 4.318 1.634 1.00 50.72 96 ILE A O 1
ATOM 778 N N . ARG A 1 97 ? 7.680 4.223 3.736 1.00 44.00 97 ARG A N 1
ATOM 779 C CA . ARG A 1 97 ? 7.697 2.752 3.802 1.00 44.00 97 ARG A CA 1
ATOM 780 C C . ARG A 1 97 ? 6.255 2.285 4.019 1.00 44.00 97 ARG A C 1
ATOM 782 O O . ARG A 1 97 ? 5.641 2.639 5.023 1.00 44.00 97 ARG A O 1
ATOM 789 N N . GLU A 1 98 ? 5.707 1.597 3.025 1.00 41.78 98 GLU A N 1
ATOM 790 C CA . GLU A 1 98 ? 4.288 1.261 2.909 1.00 41.78 98 GLU A CA 1
ATOM 791 C C . GLU A 1 98 ? 3.769 0.366 4.045 1.00 41.78 98 GLU A C 1
ATOM 793 O O . GLU A 1 98 ? 4.432 -0.573 4.483 1.00 41.78 98 GLU A O 1
ATOM 798 N N . PHE A 1 99 ? 2.542 0.664 4.479 1.00 33.69 99 PHE A N 1
ATOM 799 C CA . PHE A 1 99 ? 1.725 -0.170 5.360 1.00 33.69 99 PHE A CA 1
ATOM 800 C C . PHE A 1 99 ? 1.175 -1.395 4.620 1.00 33.69 99 PHE A C 1
ATOM 802 O O . PHE A 1 99 ? 0.927 -1.316 3.414 1.00 33.69 99 PHE A O 1
ATOM 809 N N . PRO A 1 100 ? 0.921 -2.513 5.325 1.00 35.84 100 PRO A N 1
ATOM 810 C CA . PRO A 1 100 ? 0.421 -3.730 4.708 1.00 35.84 100 PRO A CA 1
ATOM 811 C C . PRO A 1 100 ? -1.033 -3.529 4.264 1.00 35.84 100 PRO A C 1
ATOM 813 O O . PRO A 1 100 ? -1.948 -3.388 5.075 1.00 35.84 100 PRO A O 1
ATOM 816 N N . VAL A 1 101 ? -1.246 -3.509 2.950 1.00 34.84 101 VAL A N 1
ATOM 817 C CA . VAL A 1 101 ? -2.575 -3.420 2.335 1.00 34.84 101 VAL A CA 1
ATOM 818 C C . VAL A 1 101 ? -3.289 -4.779 2.484 1.00 34.84 101 VAL A C 1
ATOM 820 O O . VAL A 1 101 ? -2.720 -5.793 2.073 1.00 34.84 101 VAL A O 1
ATOM 823 N N . PRO A 1 102 ? -4.528 -4.851 3.022 1.00 33.25 102 PRO A N 1
ATOM 824 C CA . PRO A 1 102 ? -5.179 -6.123 3.371 1.00 33.25 102 PRO A CA 1
ATOM 825 C C . PRO A 1 102 ? -5.651 -6.961 2.175 1.00 33.25 102 PRO A C 1
ATOM 827 O O . PRO A 1 102 ? -6.116 -8.083 2.362 1.00 33.25 102 PRO A O 1
ATOM 830 N N . SER A 1 103 ? -5.583 -6.441 0.947 1.00 35.59 103 SER A N 1
ATOM 831 C CA . SER A 1 103 ? -5.860 -7.218 -0.262 1.00 35.59 103 SER A CA 1
ATOM 832 C C . SER A 1 103 ? -5.387 -6.471 -1.519 1.00 35.59 103 SER A C 1
ATOM 834 O O . SER A 1 103 ? -5.689 -5.284 -1.654 1.00 35.59 103 SER A O 1
ATOM 836 N N . PRO A 1 104 ? -4.711 -7.125 -2.483 1.00 35.78 104 PRO A N 1
ATOM 837 C CA . PRO A 1 104 ? -4.096 -6.467 -3.643 1.00 35.78 104 PRO A CA 1
ATOM 838 C C . PRO A 1 104 ? -5.073 -6.060 -4.761 1.00 35.78 104 PRO A C 1
ATOM 840 O O . PRO A 1 104 ? -4.632 -5.661 -5.835 1.00 35.78 104 PRO A O 1
ATOM 843 N N . LEU A 1 105 ? -6.388 -6.203 -4.565 1.00 38.56 105 LEU A N 1
ATOM 844 C CA . LEU A 1 105 ? -7.384 -6.013 -5.629 1.00 38.56 105 LEU A CA 1
ATOM 845 C C . LEU A 1 105 ? -8.131 -4.674 -5.581 1.00 38.56 105 LEU A C 1
ATOM 847 O O . LEU A 1 105 ? -9.033 -4.486 -6.396 1.00 38.56 105 LEU A O 1
ATOM 851 N N . TRP A 1 106 ? -7.818 -3.760 -4.651 1.00 31.81 106 TRP A N 1
ATOM 852 C CA . TRP A 1 106 ? -8.793 -2.719 -4.298 1.00 31.81 106 TRP A CA 1
ATOM 853 C C . TRP A 1 106 ? -8.497 -1.253 -4.576 1.00 31.81 106 TRP A C 1
ATOM 855 O O . TRP A 1 106 ? -9.404 -0.463 -4.345 1.00 31.81 106 TRP A O 1
ATOM 865 N N . THR A 1 107 ? -7.375 -0.862 -5.182 1.00 32.72 107 THR A N 1
ATOM 866 C CA . THR A 1 107 ? -7.327 0.477 -5.802 1.00 32.72 107 THR A CA 1
ATOM 867 C C . THR A 1 107 ? -6.149 0.647 -6.752 1.00 32.72 107 THR A C 1
ATOM 869 O O . THR A 1 107 ? -4.994 0.702 -6.345 1.00 32.72 107 THR A O 1
ATOM 872 N N . TYR A 1 108 ? -6.461 0.790 -8.038 1.00 34.66 108 TYR A N 1
ATOM 873 C CA . TYR A 1 108 ? -5.568 1.402 -9.016 1.00 34.66 108 TYR A CA 1
ATOM 874 C C . TYR A 1 108 ? -5.461 2.906 -8.708 1.00 34.66 108 TYR A C 1
ATOM 876 O O . TYR A 1 108 ? -6.485 3.583 -8.593 1.00 34.66 108 TYR A O 1
ATOM 884 N N . CYS A 1 109 ? -4.244 3.442 -8.588 1.00 37.66 109 CYS A N 1
ATOM 885 C CA . CYS A 1 109 ? -4.018 4.883 -8.520 1.00 37.66 109 CYS A CA 1
ATOM 886 C C . CYS A 1 109 ? -4.262 5.492 -9.911 1.00 37.66 109 CYS A C 1
ATOM 888 O O . CYS A 1 109 ? -3.468 5.313 -10.833 1.00 37.66 109 CYS A O 1
ATOM 890 N N . ALA A 1 110 ? -5.373 6.216 -10.078 1.00 34.59 110 ALA A N 1
ATOM 891 C CA . ALA A 1 110 ? -5.751 6.858 -11.343 1.00 34.59 110 ALA A CA 1
ATOM 892 C C . ALA A 1 110 ? -4.799 7.996 -11.780 1.00 34.59 110 ALA A C 1
ATOM 894 O O . ALA A 1 110 ? -4.901 8.491 -12.899 1.00 34.59 110 ALA A O 1
ATOM 895 N N . THR A 1 111 ? -3.875 8.416 -10.912 1.00 38.56 111 THR A N 1
ATOM 896 C CA . THR A 1 111 ? -2.911 9.504 -11.158 1.00 38.56 111 THR A CA 1
ATOM 897 C C . THR A 1 111 ? -1.473 9.021 -11.335 1.00 38.56 111 THR A C 1
ATOM 899 O O . THR A 1 111 ? -0.566 9.834 -11.510 1.00 38.56 111 THR A O 1
ATOM 902 N N . GLU A 1 112 ? -1.238 7.710 -11.309 1.00 36.03 112 GLU A N 1
ATOM 903 C CA . GLU A 1 112 ? 0.087 7.143 -11.524 1.00 36.03 112 GLU A CA 1
ATOM 904 C C . GLU A 1 112 ? 0.426 7.184 -13.018 1.00 36.03 112 GLU A C 1
ATOM 906 O O . GLU A 1 112 ? 0.153 6.260 -13.785 1.00 36.03 112 GLU A O 1
ATOM 911 N N . VAL A 1 113 ? 1.086 8.262 -13.445 1.00 39.00 113 VAL A N 1
ATOM 912 C CA . VAL A 1 113 ? 1.960 8.187 -14.616 1.00 39.00 113 VAL A CA 1
ATOM 913 C C . VAL A 1 113 ? 3.188 7.397 -14.174 1.00 39.00 113 VAL A C 1
ATOM 915 O O . VAL A 1 113 ? 4.259 7.957 -13.944 1.00 39.00 113 VAL A O 1
ATOM 918 N N . TYR A 1 114 ? 3.046 6.074 -14.048 1.00 36.66 114 TYR A N 1
ATOM 919 C CA . TYR A 1 114 ? 4.206 5.208 -14.186 1.00 36.66 114 TYR A CA 1
ATOM 920 C C . TYR A 1 114 ? 4.819 5.594 -15.528 1.00 36.66 114 TYR A C 1
ATOM 922 O O . TYR A 1 114 ? 4.255 5.291 -16.576 1.00 36.66 114 TYR A O 1
ATOM 930 N N . ARG A 1 115 ? 5.977 6.254 -15.530 1.00 37.91 115 ARG A N 1
ATOM 931 C CA . ARG A 1 115 ? 6.944 5.892 -16.555 1.00 37.91 115 ARG A CA 1
ATOM 932 C C . ARG A 1 115 ? 7.458 4.541 -16.081 1.00 37.91 115 ARG A C 1
ATOM 934 O O . ARG A 1 115 ? 8.157 4.507 -15.069 1.00 37.91 115 ARG A O 1
ATOM 941 N N . PRO A 1 116 ? 7.101 3.424 -16.742 1.00 40.00 116 PRO A N 1
ATOM 942 C CA . PRO A 1 116 ? 7.823 2.184 -16.505 1.00 40.00 116 PRO A CA 1
ATOM 943 C C . PRO A 1 116 ? 9.321 2.476 -16.700 1.00 40.00 116 PRO A C 1
ATOM 945 O O . PRO A 1 116 ? 9.663 3.461 -17.369 1.00 40.00 116 PRO A O 1
ATOM 948 N N . PRO A 1 117 ? 10.244 1.627 -16.232 1.00 39.28 117 PRO A N 1
ATOM 949 C CA . PRO A 1 117 ? 11.510 1.503 -16.931 1.00 39.28 117 PRO A CA 1
ATOM 950 C C . PRO A 1 117 ? 11.169 1.072 -18.363 1.00 39.28 117 PRO A C 1
ATOM 952 O O . PRO A 1 117 ? 11.064 -0.109 -18.686 1.00 39.28 117 PRO A O 1
ATOM 955 N N . VAL A 1 118 ? 10.884 2.050 -19.221 1.00 45.09 118 VAL A N 1
ATOM 956 C CA . VAL A 1 118 ? 10.713 1.833 -20.639 1.00 45.09 118 VAL A CA 1
ATOM 957 C C . VAL A 1 118 ? 12.134 1.565 -21.093 1.00 45.09 118 VAL A C 1
ATOM 959 O O . VAL A 1 118 ? 12.914 2.487 -21.334 1.00 45.09 118 VAL A O 1
ATOM 962 N N . LEU A 1 119 ? 12.491 0.291 -21.219 1.00 52.06 119 LEU A N 1
ATOM 963 C CA . LEU A 1 119 ? 13.344 -0.067 -22.339 1.00 52.06 119 LEU A CA 1
ATOM 964 C C . LEU A 1 119 ? 12.622 0.504 -23.557 1.00 52.06 119 LEU A C 1
ATOM 966 O O . LEU A 1 119 ? 11.587 -0.038 -23.931 1.00 52.06 119 LEU A O 1
ATOM 970 N N . ARG A 1 120 ? 13.049 1.685 -24.041 1.00 50.66 120 ARG A N 1
ATOM 971 C CA . ARG A 1 120 ? 12.365 2.444 -25.103 1.00 50.66 120 ARG A CA 1
ATOM 972 C C . ARG A 1 120 ? 11.904 1.466 -26.186 1.00 50.66 120 ARG A C 1
ATOM 974 O O . ARG A 1 120 ? 12.746 0.857 -26.835 1.00 50.66 120 ARG A O 1
ATOM 981 N N . GLY A 1 121 ? 10.586 1.305 -26.329 1.00 55.69 121 GLY A N 1
ATOM 982 C CA . GLY A 1 121 ? 9.973 0.393 -27.300 1.00 55.69 121 GLY A CA 1
ATOM 983 C C . GLY A 1 121 ? 9.422 -0.936 -26.763 1.00 55.69 121 GLY A C 1
ATOM 984 O O . GLY A 1 121 ? 8.874 -1.684 -27.565 1.00 55.69 121 GLY A O 1
ATOM 985 N N . LEU A 1 122 ? 9.516 -1.240 -25.460 1.00 64.75 122 LEU A N 1
ATOM 986 C CA . LEU A 1 122 ? 8.955 -2.467 -24.879 1.00 64.75 122 LEU A CA 1
ATOM 987 C C . LEU A 1 122 ? 7.720 -2.185 -24.011 1.00 64.75 122 LEU A C 1
ATOM 989 O O . LEU A 1 122 ? 7.805 -1.517 -22.980 1.00 64.75 122 LEU A O 1
ATOM 993 N N . GLU A 1 123 ? 6.574 -2.710 -24.439 1.00 69.75 123 GLU A N 1
ATOM 994 C CA . GLU A 1 123 ? 5.309 -2.641 -23.707 1.00 69.75 123 GLU A CA 1
ATOM 995 C C . GLU A 1 123 ? 5.222 -3.778 -22.679 1.00 69.75 123 GLU A C 1
ATOM 997 O O . GLU A 1 123 ? 5.655 -4.899 -22.943 1.00 69.75 123 GLU A O 1
ATOM 1002 N N . PHE A 1 124 ? 4.657 -3.498 -21.505 1.00 75.50 124 PHE A N 1
ATOM 1003 C CA . PHE A 1 124 ? 4.416 -4.492 -20.460 1.00 75.50 124 PHE A CA 1
ATOM 1004 C C . PHE A 1 124 ? 2.926 -4.559 -20.150 1.00 75.50 124 PHE A C 1
ATOM 1006 O O . PHE A 1 124 ? 2.289 -3.526 -19.953 1.00 75.50 124 PHE A O 1
ATOM 1013 N N . VAL A 1 125 ? 2.397 -5.773 -20.028 1.00 75.44 125 VAL A N 1
ATOM 1014 C CA . VAL A 1 125 ? 0.993 -6.033 -19.693 1.00 75.44 125 VAL A CA 1
ATOM 1015 C C . VAL A 1 125 ? 0.883 -6.933 -18.464 1.00 75.44 1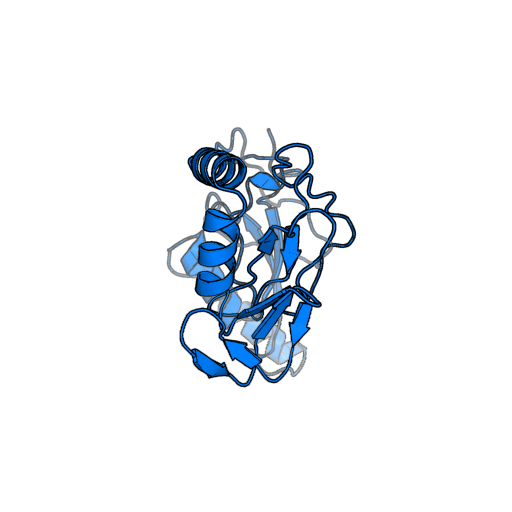25 VAL A C 1
ATOM 1017 O O . VAL A 1 125 ? 1.882 -7.425 -17.935 1.00 75.44 125 VAL A O 1
ATOM 1020 N N . GLN A 1 126 ? -0.336 -7.126 -17.971 1.00 78.69 126 GLN A N 1
ATOM 1021 C CA . GLN A 1 126 ? -0.600 -7.955 -16.801 1.00 78.69 126 GLN A CA 1
ATOM 1022 C C . GLN A 1 126 ? -0.348 -9.446 -17.094 1.00 78.69 126 GLN A C 1
ATOM 1024 O O . GLN A 1 126 ? -0.838 -9.982 -18.083 1.00 78.69 126 GLN A O 1
ATOM 1029 N N . GLY A 1 127 ? 0.415 -10.110 -16.223 1.00 79.56 127 GLY A N 1
ATOM 1030 C CA . GLY A 1 127 ? 0.626 -11.560 -16.217 1.00 79.56 127 GLY A CA 1
ATOM 1031 C C . GLY A 1 127 ? -0.275 -12.291 -15.215 1.00 79.56 127 GLY A C 1
ATOM 1032 O O . GLY A 1 127 ? -1.147 -11.695 -14.579 1.00 79.56 127 GLY A O 1
ATOM 1033 N N . LEU A 1 128 ? -0.047 -13.596 -15.042 1.00 79.94 128 LEU A N 1
ATOM 1034 C CA . LEU A 1 128 ? -0.779 -14.420 -14.076 1.00 79.94 128 LEU A CA 1
ATOM 1035 C C . LEU A 1 128 ? -0.465 -14.022 -12.630 1.00 79.94 128 LEU A C 1
ATOM 1037 O O . LEU A 1 128 ? 0.652 -13.631 -12.290 1.00 79.94 128 LEU A O 1
ATOM 1041 N N . TYR A 1 129 ? -1.453 -14.172 -11.752 1.00 75.00 129 TYR A N 1
ATOM 1042 C CA . TYR A 1 129 ? -1.276 -13.949 -10.322 1.00 75.00 129 TYR A CA 1
ATOM 1043 C C . TYR A 1 129 ? -0.774 -15.232 -9.649 1.00 75.00 129 TYR A C 1
ATOM 1045 O O . TYR A 1 129 ? -1.558 -16.132 -9.360 1.00 75.00 129 TYR A O 1
ATOM 1053 N N . GLU A 1 130 ? 0.536 -15.330 -9.419 1.00 65.38 130 GLU A N 1
ATOM 1054 C CA . GLU A 1 130 ? 1.155 -16.537 -8.840 1.00 65.38 130 GLU A CA 1
ATOM 1055 C C . GLU A 1 130 ? 1.649 -16.335 -7.407 1.00 65.38 130 GLU A C 1
ATOM 1057 O O . GLU A 1 130 ? 1.655 -17.297 -6.648 1.00 65.38 130 GLU A O 1
ATOM 1062 N N . ARG A 1 131 ? 2.038 -15.104 -7.039 1.00 51.03 131 ARG A N 1
ATOM 1063 C CA . ARG A 1 131 ? 2.549 -14.674 -5.714 1.00 51.03 131 ARG A CA 1
ATOM 1064 C C . ARG A 1 131 ? 2.528 -13.133 -5.573 1.00 51.03 131 ARG A C 1
ATOM 1066 O O . ARG A 1 131 ? 3.356 -12.559 -4.877 1.00 51.03 131 ARG A O 1
ATOM 1073 N N . GLY A 1 132 ? 1.628 -12.460 -6.294 1.00 55.50 132 GLY A N 1
ATOM 1074 C CA . GLY A 1 132 ? 1.575 -10.997 -6.418 1.00 55.50 132 GLY A CA 1
ATOM 1075 C C . GLY A 1 132 ? 1.275 -10.537 -7.848 1.00 55.50 132 GLY A C 1
ATOM 1076 O O . GLY A 1 132 ? 1.244 -11.347 -8.778 1.00 55.50 132 GLY A O 1
ATOM 1077 N N . CYS A 1 133 ? 1.049 -9.232 -8.023 1.00 58.31 133 CYS A N 1
ATOM 1078 C CA . CYS A 1 133 ? 0.830 -8.625 -9.336 1.00 58.31 133 CYS A CA 1
ATOM 1079 C C . CYS A 1 133 ? 2.119 -8.678 -10.161 1.00 58.31 133 CYS A C 1
ATOM 1081 O O . CYS A 1 133 ? 3.118 -8.050 -9.816 1.00 58.31 133 CYS A O 1
ATOM 1083 N N . PHE A 1 134 ? 2.092 -9.423 -11.264 1.00 65.56 134 PHE A N 1
ATOM 1084 C CA . PHE A 1 134 ? 3.242 -9.597 -12.141 1.00 65.56 134 PHE A CA 1
ATOM 1085 C C . PHE A 1 134 ? 2.972 -8.931 -13.492 1.00 65.56 134 PHE A C 1
ATOM 1087 O O . PHE A 1 134 ? 1.891 -9.093 -14.056 1.00 65.56 134 PHE A O 1
ATOM 1094 N N . LYS A 1 135 ? 3.945 -8.178 -14.018 1.00 77.75 135 LYS A N 1
ATOM 1095 C CA . LYS A 1 135 ? 3.900 -7.637 -15.383 1.00 77.75 135 LYS A CA 1
ATOM 1096 C C . LYS A 1 135 ? 4.818 -8.455 -16.281 1.00 77.75 135 LYS A C 1
ATOM 1098 O O . LYS A 1 135 ? 5.955 -8.743 -15.907 1.00 77.75 135 LYS A O 1
ATOM 1103 N N . VAL A 1 136 ? 4.334 -8.803 -17.464 1.00 76.88 136 VAL A N 1
ATOM 1104 C CA . VAL A 1 136 ? 5.088 -9.532 -18.484 1.00 76.88 136 VAL A CA 1
ATOM 1105 C C . VAL A 1 136 ? 5.284 -8.648 -19.719 1.00 76.88 136 VAL A C 1
ATOM 1107 O O . VAL A 1 136 ? 4.403 -7.846 -20.034 1.00 76.88 136 VAL A O 1
ATOM 1110 N N . PRO A 1 137 ? 6.436 -8.730 -20.404 1.00 80.94 137 PRO A N 1
ATOM 1111 C CA . PRO A 1 137 ? 6.663 -7.962 -21.624 1.00 80.94 137 PRO A CA 1
ATOM 1112 C C . PRO A 1 137 ? 5.746 -8.459 -22.741 1.00 80.94 137 PRO A C 1
ATOM 1114 O O . PRO A 1 137 ? 5.496 -9.656 -22.825 1.00 80.94 137 PRO A O 1
ATOM 1117 N N . ALA A 1 138 ? 5.271 -7.576 -23.610 1.00 82.62 138 ALA A N 1
ATOM 1118 C CA . ALA A 1 138 ? 4.555 -7.953 -24.822 1.00 82.62 138 ALA A CA 1
ATOM 1119 C C . ALA A 1 138 ? 5.495 -8.635 -25.834 1.00 82.62 138 ALA A C 1
ATOM 1121 O O . ALA A 1 138 ? 6.719 -8.462 -25.809 1.00 82.62 138 ALA A O 1
ATOM 1122 N N . HIS A 1 139 ? 4.921 -9.408 -26.754 1.00 80.88 139 HIS A N 1
ATOM 1123 C CA . HIS A 1 139 ? 5.652 -9.970 -27.884 1.00 80.88 139 HIS A CA 1
ATOM 1124 C C . HIS A 1 139 ? 5.504 -9.032 -29.091 1.00 80.88 139 HIS A C 1
ATOM 1126 O O . HIS A 1 139 ? 4.581 -9.157 -29.897 1.00 80.88 139 HIS A O 1
ATOM 1132 N N . GLY A 1 140 ? 6.388 -8.036 -29.192 1.00 76.25 140 GLY A N 1
ATOM 1133 C CA . GLY A 1 140 ? 6.276 -6.988 -30.209 1.00 76.25 140 GLY A CA 1
ATOM 1134 C C . GLY A 1 140 ? 4.985 -6.182 -30.033 1.00 76.25 140 GLY A C 1
ATOM 1135 O O . GLY A 1 140 ? 4.820 -5.512 -29.020 1.00 76.25 140 GLY A O 1
ATOM 1136 N N . LYS A 1 141 ? 4.069 -6.264 -31.008 1.00 77.81 141 LYS A N 1
ATOM 1137 C CA . LYS A 1 141 ? 2.731 -5.636 -30.952 1.00 77.81 141 LYS A CA 1
ATOM 1138 C C . LYS A 1 141 ? 1.639 -6.560 -30.394 1.00 77.81 141 LYS A C 1
ATOM 1140 O O . LYS A 1 141 ? 0.488 -6.146 -30.295 1.00 77.81 141 LYS A O 1
ATOM 1145 N N . ILE A 1 142 ? 1.973 -7.814 -30.085 1.00 77.38 142 ILE A N 1
ATOM 1146 C CA . ILE A 1 142 ? 1.013 -8.805 -29.599 1.00 77.38 142 ILE A CA 1
ATOM 1147 C C . ILE A 1 142 ? 1.051 -8.812 -28.075 1.00 77.38 142 ILE A C 1
ATOM 1149 O O . ILE A 1 142 ? 2.055 -9.173 -27.454 1.00 77.38 142 ILE A O 1
ATOM 1153 N N . GLN A 1 143 ? -0.065 -8.411 -27.477 1.00 83.44 143 GLN A N 1
ATOM 1154 C CA . GLN A 1 143 ? -0.233 -8.402 -26.032 1.00 83.44 143 GLN A CA 1
ATOM 1155 C C . GLN A 1 143 ? -0.677 -9.788 -25.543 1.00 83.44 143 GLN A C 1
ATOM 1157 O O . GLN A 1 143 ? -1.669 -10.316 -26.057 1.00 83.44 143 GLN A O 1
ATOM 1162 N N . PRO A 1 144 ? 0.019 -10.387 -24.560 1.00 85.50 144 PRO A N 1
ATOM 1163 C CA . PRO A 1 144 ? -0.457 -11.609 -23.934 1.00 85.50 144 PRO A CA 1
ATOM 1164 C C . PRO A 1 144 ? -1.759 -11.365 -23.157 1.00 85.50 144 PRO A C 1
ATOM 1166 O O . PRO A 1 144 ? -1.940 -10.320 -22.532 1.00 85.50 144 PRO A O 1
ATOM 1169 N N . GLN A 1 145 ? -2.662 -12.343 -23.192 1.00 87.81 145 GLN A N 1
ATOM 1170 C CA . GLN A 1 145 ? -3.972 -12.311 -22.542 1.00 87.81 145 GLN A CA 1
ATOM 1171 C C . GLN A 1 145 ? -4.080 -13.412 -21.491 1.00 87.81 145 GLN A C 1
ATOM 1173 O O . GLN A 1 145 ? -3.511 -14.490 -21.644 1.00 87.81 145 GLN A O 1
ATOM 1178 N N . ILE A 1 146 ? -4.826 -13.147 -20.420 1.00 89.25 146 ILE A N 1
ATOM 1179 C CA . ILE A 1 146 ? -5.107 -14.150 -19.392 1.00 89.25 146 ILE A CA 1
ATOM 1180 C C . ILE A 1 146 ? -6.335 -14.955 -19.821 1.00 89.25 146 ILE A C 1
ATOM 1182 O O . ILE A 1 146 ? -7.394 -14.379 -20.065 1.00 89.25 146 ILE A O 1
ATOM 1186 N N . ILE A 1 147 ? -6.197 -16.279 -19.878 1.00 88.88 147 ILE A N 1
ATOM 1187 C CA . ILE A 1 147 ? -7.260 -17.215 -20.271 1.00 88.88 147 ILE A CA 1
ATOM 1188 C C . ILE A 1 147 ? -7.589 -18.197 -19.140 1.00 88.88 147 ILE A C 1
ATOM 1190 O O . ILE A 1 147 ? -6.761 -18.446 -18.264 1.00 88.88 147 ILE A O 1
ATOM 1194 N N . ALA A 1 148 ? -8.806 -18.747 -19.153 1.00 85.19 148 ALA A N 1
ATOM 1195 C CA . ALA A 1 148 ? -9.366 -19.584 -18.081 1.00 85.19 148 ALA A CA 1
ATOM 1196 C C . ALA A 1 148 ? -9.147 -21.103 -18.252 1.00 85.19 148 ALA A C 1
ATOM 1198 O O . ALA A 1 148 ? -9.618 -21.888 -17.443 1.00 85.19 148 ALA A O 1
ATOM 1199 N N . ALA A 1 149 ? -8.486 -21.543 -19.319 1.00 87.88 149 ALA A N 1
ATOM 1200 C CA . ALA A 1 149 ? -8.055 -22.928 -19.486 1.00 87.88 149 ALA A CA 1
ATOM 1201 C C . ALA A 1 149 ? -6.957 -22.957 -20.540 1.00 87.88 149 ALA A C 1
ATOM 1203 O O . ALA A 1 149 ? -7.104 -22.344 -21.593 1.00 87.88 149 ALA A O 1
ATOM 1204 N N . THR A 1 150 ? -5.850 -23.637 -20.267 1.00 88.94 150 THR A N 1
ATOM 1205 C CA . THR A 1 150 ? -4.710 -23.650 -21.183 1.00 88.94 150 THR A CA 1
ATOM 1206 C C . THR A 1 150 ? -3.970 -24.976 -21.156 1.00 88.94 150 THR A C 1
ATOM 1208 O O . THR A 1 150 ? -3.897 -25.623 -20.110 1.00 88.94 150 THR A O 1
ATOM 1211 N N . LEU A 1 151 ? -3.371 -25.349 -22.287 1.00 92.50 151 LEU A N 1
ATOM 1212 C CA . LEU A 1 151 ? -2.353 -26.390 -22.361 1.00 92.50 151 LEU A CA 1
ATOM 1213 C C . LEU A 1 151 ? -0.995 -25.725 -22.594 1.00 92.50 151 LEU A C 1
ATOM 1215 O O . LEU A 1 151 ? -0.752 -25.119 -23.636 1.00 92.50 151 LEU A O 1
ATOM 1219 N N . CYS A 1 152 ? -0.099 -25.824 -21.615 1.00 91.88 152 CYS A N 1
ATOM 1220 C CA . CYS A 1 152 ? 1.180 -25.131 -21.682 1.00 91.88 152 CYS A CA 1
ATOM 1221 C C . CYS A 1 152 ? 2.068 -25.679 -22.805 1.00 91.88 152 CYS A C 1
ATOM 1223 O O . CYS A 1 152 ? 2.484 -26.835 -22.761 1.00 91.88 152 CYS A O 1
ATOM 1225 N N . SER A 1 153 ? 2.478 -24.822 -23.736 1.00 89.88 153 SER A N 1
ATOM 1226 C CA . SER A 1 153 ? 3.379 -25.169 -24.839 1.00 89.88 153 SER A CA 1
ATOM 1227 C C . SER A 1 153 ? 4.820 -25.471 -24.399 1.00 89.88 153 SER A C 1
ATOM 1229 O O . SER A 1 153 ? 5.613 -25.921 -25.218 1.00 89.88 153 SER A O 1
ATOM 1231 N N . VAL A 1 154 ? 5.179 -25.205 -23.136 1.00 88.50 154 VAL A N 1
ATOM 1232 C CA . VAL A 1 154 ? 6.528 -25.457 -22.588 1.00 88.50 154 VAL A CA 1
ATOM 1233 C C . VAL A 1 154 ? 6.590 -26.766 -21.802 1.00 88.50 154 VAL A C 1
ATOM 1235 O O . VAL A 1 154 ? 7.547 -27.517 -21.940 1.00 88.50 154 VAL A O 1
ATOM 1238 N N . CYS A 1 155 ? 5.585 -27.055 -20.970 1.00 89.19 155 CYS A N 1
ATOM 1239 C CA . CYS A 1 155 ? 5.605 -28.225 -20.083 1.00 89.19 155 CYS A CA 1
ATOM 1240 C C . CYS A 1 155 ? 4.513 -29.265 -20.371 1.00 89.19 155 CYS A C 1
ATOM 1242 O O . CYS A 1 155 ? 4.467 -30.281 -19.683 1.00 89.19 155 CYS A O 1
ATOM 1244 N N . GLY A 1 156 ? 3.608 -29.004 -21.319 1.00 89.75 156 GLY A N 1
ATOM 1245 C CA . GLY A 1 156 ? 2.518 -29.909 -21.696 1.00 89.75 156 GLY A CA 1
ATOM 1246 C C . GLY A 1 156 ? 1.426 -30.093 -20.638 1.00 89.75 156 GLY A C 1
ATOM 1247 O O . GLY A 1 156 ? 0.554 -30.936 -20.811 1.00 89.75 156 GLY A O 1
ATOM 1248 N N . LYS A 1 157 ? 1.458 -29.341 -19.530 1.00 91.12 157 LYS A N 1
ATOM 1249 C CA . LYS A 1 157 ? 0.458 -29.449 -18.456 1.00 91.12 157 LYS A CA 1
ATOM 1250 C C . LYS A 1 157 ? -0.748 -28.559 -18.732 1.00 91.12 157 LYS A C 1
ATOM 1252 O O . LYS A 1 157 ? -0.586 -27.417 -19.173 1.00 91.12 157 LYS A O 1
ATOM 1257 N N . SER A 1 158 ? -1.935 -29.073 -18.422 1.00 90.50 158 SER A N 1
ATOM 1258 C CA . SER A 1 158 ? -3.165 -28.288 -18.375 1.00 90.50 158 SER A CA 1
ATOM 1259 C C . SER A 1 158 ? -3.202 -27.413 -17.122 1.00 90.50 158 SER A C 1
ATOM 1261 O O . SER A 1 158 ? -2.693 -27.802 -16.069 1.00 90.50 158 SER A O 1
ATOM 1263 N N . SER A 1 159 ? -3.799 -26.231 -17.235 1.00 90.44 159 SER A N 1
ATOM 1264 C CA . SER A 1 159 ? -4.002 -25.310 -16.116 1.00 90.44 159 SER A CA 1
ATOM 1265 C C . SER A 1 159 ? -5.322 -24.564 -16.267 1.00 90.44 159 SER A C 1
ATOM 1267 O O . SER A 1 159 ? -5.684 -24.168 -17.377 1.00 90.44 159 SER A O 1
ATOM 1269 N N . ASP A 1 160 ? -5.988 -24.318 -15.140 1.00 87.94 160 ASP A N 1
ATOM 1270 C CA . ASP A 1 160 ? -7.255 -23.576 -15.042 1.00 87.94 160 ASP A CA 1
ATOM 1271 C C . ASP A 1 160 ? -7.074 -22.074 -15.292 1.00 87.94 160 ASP A C 1
ATOM 1273 O O . ASP A 1 160 ? -8.033 -21.316 -15.388 1.00 87.94 160 ASP A O 1
ATOM 1277 N N . LYS A 1 161 ? -5.828 -21.599 -15.339 1.00 86.88 161 LYS A N 1
ATOM 1278 C CA . LYS A 1 161 ? -5.487 -20.247 -15.781 1.00 86.88 161 LYS A CA 1
ATOM 1279 C C . LYS A 1 161 ? -4.196 -20.274 -16.577 1.00 86.88 161 LYS A C 1
ATOM 1281 O O . LYS A 1 161 ? -3.275 -21.034 -16.268 1.00 86.88 161 LYS A O 1
ATOM 1286 N N . GLY A 1 162 ? -4.141 -19.438 -17.603 1.00 88.75 162 GLY A N 1
ATOM 1287 C CA . GLY A 1 162 ? -3.046 -19.402 -18.554 1.00 88.75 162 GLY A CA 1
ATOM 1288 C C . GLY A 1 162 ? -2.760 -18.018 -19.095 1.00 88.75 162 GLY A C 1
ATOM 1289 O O . GLY A 1 162 ? -3.558 -17.097 -18.943 1.00 88.75 162 GLY A O 1
ATOM 1290 N N . ILE A 1 163 ? -1.618 -17.907 -19.758 1.00 89.50 163 ILE A N 1
ATOM 1291 C CA . ILE A 1 163 ? -1.253 -16.772 -20.595 1.00 89.50 163 ILE A CA 1
ATOM 1292 C C . ILE A 1 163 ? -1.307 -17.248 -22.035 1.00 89.50 163 ILE A C 1
ATOM 1294 O O . ILE A 1 163 ? -0.658 -18.231 -22.386 1.00 89.50 163 ILE A O 1
ATOM 1298 N N . GLU A 1 164 ? -2.047 -16.543 -22.868 1.00 92.56 164 GLU A N 1
ATOM 1299 C CA . GLU A 1 164 ? -2.095 -16.769 -24.301 1.00 92.56 164 GLU A CA 1
ATOM 1300 C C . GLU A 1 164 ? -1.445 -15.607 -25.032 1.00 92.56 164 GLU A C 1
ATOM 1302 O O . GLU A 1 164 ? -1.789 -14.447 -24.823 1.00 92.56 164 GLU A O 1
ATOM 1307 N N . VAL A 1 165 ? -0.528 -15.926 -25.936 1.00 89.50 165 VAL A N 1
ATOM 1308 C CA . VAL A 1 165 ? -0.137 -15.021 -27.011 1.00 89.50 165 VAL A CA 1
ATOM 1309 C C . VAL A 1 165 ? -0.920 -15.481 -28.225 1.00 89.50 165 VAL A C 1
ATOM 1311 O O . VAL A 1 165 ? -0.639 -16.564 -28.746 1.00 89.50 165 VAL A O 1
ATOM 1314 N N . ARG A 1 166 ? -1.935 -14.698 -28.615 1.00 84.31 166 ARG A N 1
ATOM 1315 C CA . ARG A 1 166 ? -2.877 -15.058 -29.686 1.00 84.31 166 ARG A CA 1
ATOM 1316 C C . ARG A 1 166 ? -2.134 -15.593 -30.903 1.00 84.31 166 ARG A C 1
ATOM 1318 O O . ARG A 1 166 ? -1.184 -14.961 -31.352 1.00 84.31 166 ARG A O 1
ATOM 1325 N N . GLU A 1 167 ? -2.582 -16.749 -31.391 1.00 73.81 167 GLU A N 1
ATOM 1326 C CA . GLU A 1 167 ? -2.059 -17.430 -32.588 1.00 73.81 167 GLU A CA 1
ATOM 1327 C C . GLU A 1 167 ? -0.593 -17.894 -32.497 1.00 73.81 167 GLU A C 1
ATOM 1329 O O . GLU A 1 167 ? -0.048 -18.407 -33.469 1.00 73.81 167 GLU A O 1
ATOM 1334 N N . VAL A 1 168 ? 0.046 -17.769 -31.328 1.00 83.25 168 VAL A N 1
ATOM 1335 C CA . VAL A 1 168 ? 1.449 -18.144 -31.129 1.00 83.25 168 VAL A CA 1
ATOM 1336 C C . VAL A 1 168 ? 1.561 -19.325 -30.176 1.00 83.25 168 VAL A C 1
ATOM 1338 O O . VAL A 1 168 ? 1.881 -20.434 -30.601 1.00 83.25 168 VAL A O 1
ATOM 1341 N N . LYS A 1 169 ? 1.344 -19.094 -28.875 1.00 90.31 169 LYS A N 1
ATOM 1342 C CA . LYS A 1 169 ? 1.567 -20.089 -27.818 1.00 90.31 169 LYS A CA 1
ATOM 1343 C C . LYS A 1 169 ? 0.759 -19.782 -26.566 1.00 90.31 169 LYS A C 1
ATOM 1345 O O . LYS A 1 169 ? 0.332 -18.654 -26.320 1.00 90.31 169 LYS A O 1
ATOM 1350 N N . GLN A 1 170 ? 0.620 -20.817 -25.754 1.00 92.62 170 GLN A N 1
ATOM 1351 C CA . GLN A 1 170 ? -0.129 -20.818 -24.513 1.00 92.62 170 GLN A CA 1
ATOM 1352 C C . GLN A 1 170 ? 0.759 -21.291 -23.352 1.00 92.62 170 GLN A C 1
ATOM 1354 O O . GLN A 1 170 ? 1.591 -22.185 -23.517 1.00 92.62 170 GLN A O 1
ATOM 1359 N N . PHE A 1 171 ? 0.616 -20.702 -22.166 1.00 91.31 171 PHE A N 1
ATOM 1360 C CA . PHE A 1 171 ? 1.514 -20.935 -21.032 1.00 91.31 171 PHE A CA 1
ATOM 1361 C C . PHE A 1 171 ? 0.738 -21.083 -19.729 1.00 91.31 171 PHE A C 1
ATOM 1363 O O . PHE A 1 171 ? -0.101 -20.251 -19.405 1.00 91.31 171 PHE A O 1
ATOM 1370 N N . CYS A 1 172 ? 1.067 -22.096 -18.925 1.00 89.44 172 CYS A N 1
ATOM 1371 C CA . CYS A 1 172 ? 0.423 -22.294 -17.621 1.00 89.44 172 CYS A CA 1
ATOM 1372 C C . CYS A 1 172 ? 0.905 -21.325 -16.532 1.00 89.44 172 CYS A C 1
ATOM 1374 O O . CYS A 1 172 ? 0.313 -21.296 -15.460 1.00 89.44 172 CYS A O 1
ATOM 1376 N N . CYS A 1 173 ? 2.017 -20.613 -16.746 1.00 83.44 173 CYS A N 1
ATOM 1377 C CA . CYS A 1 173 ? 2.585 -19.713 -15.747 1.00 83.44 173 CYS A CA 1
ATOM 1378 C C . CYS A 1 173 ? 3.445 -18.599 -16.360 1.00 83.44 173 CYS A C 1
ATOM 1380 O O . CYS A 1 173 ? 3.967 -18.739 -17.473 1.00 83.44 173 CYS A O 1
ATOM 1382 N N . ASN A 1 174 ? 3.666 -17.527 -15.594 1.00 82.75 174 ASN A N 1
ATOM 1383 C CA . ASN A 1 174 ? 4.547 -16.411 -15.955 1.00 82.75 174 ASN A CA 1
ATOM 1384 C C . ASN A 1 174 ? 5.962 -16.887 -16.285 1.00 82.75 174 ASN A C 1
ATOM 1386 O O . ASN A 1 174 ? 6.592 -16.379 -17.207 1.00 82.75 174 ASN A O 1
ATOM 1390 N N . ARG A 1 175 ? 6.473 -17.877 -15.544 1.00 84.88 175 ARG A N 1
ATOM 1391 C CA . ARG A 1 175 ? 7.825 -18.407 -15.756 1.00 84.88 175 ARG A CA 1
ATOM 1392 C C . ARG A 1 175 ? 7.978 -19.034 -17.140 1.00 84.88 175 ARG A C 1
ATOM 1394 O O . ARG A 1 175 ? 8.962 -18.759 -17.813 1.00 84.88 175 ARG A O 1
ATOM 1401 N N . HIS A 1 176 ? 7.021 -19.857 -17.565 1.00 83.81 176 HIS A N 1
ATOM 1402 C CA . HIS A 1 176 ? 7.075 -20.495 -18.883 1.00 83.81 176 HIS A CA 1
ATOM 1403 C C . HIS A 1 176 ? 6.856 -19.487 -20.011 1.00 83.81 176 HIS A C 1
ATOM 1405 O O . HIS A 1 176 ? 7.512 -19.592 -21.043 1.00 83.81 176 HIS A O 1
ATOM 1411 N N . TYR A 1 177 ? 6.010 -18.478 -19.787 1.00 87.12 177 TYR A N 1
ATOM 1412 C CA . TYR A 1 177 ? 5.901 -17.344 -20.699 1.00 87.12 177 TYR A CA 1
ATOM 1413 C C . TYR A 1 177 ? 7.246 -16.625 -20.864 1.00 87.12 177 TYR A C 1
ATOM 1415 O O . TYR A 1 177 ? 7.713 -16.437 -21.981 1.00 87.12 177 TYR A O 1
ATOM 1423 N N . LEU A 1 178 ? 7.896 -16.257 -19.755 1.00 82.38 178 LEU A N 1
ATOM 1424 C CA . LEU A 1 178 ? 9.166 -15.531 -19.774 1.00 82.38 178 LEU A CA 1
ATOM 1425 C C . LEU A 1 178 ? 10.313 -16.354 -20.355 1.00 82.38 178 LEU A C 1
ATOM 1427 O O . LEU A 1 178 ? 11.165 -15.786 -21.027 1.00 82.38 178 LEU A O 1
ATOM 1431 N N . GLN A 1 179 ? 10.334 -17.665 -20.111 1.00 83.44 179 GLN A N 1
ATOM 1432 C CA . GLN A 1 179 ? 11.312 -18.570 -20.710 1.00 83.44 179 GLN A CA 1
ATOM 1433 C C . GLN A 1 179 ? 11.202 -18.537 -22.235 1.00 83.44 179 GLN A C 1
ATOM 1435 O O . GLN A 1 179 ? 12.181 -18.257 -22.917 1.00 83.44 179 GLN A O 1
ATOM 1440 N N . TRP A 1 180 ? 9.994 -18.740 -22.762 1.00 89.75 180 TRP A N 1
ATOM 1441 C CA . TRP A 1 180 ? 9.761 -18.644 -24.197 1.00 89.75 180 TRP A CA 1
ATOM 1442 C C . TRP A 1 180 ? 10.064 -17.237 -24.731 1.00 89.75 180 TRP A C 1
ATOM 1444 O O . TRP A 1 180 ? 10.699 -17.088 -25.770 1.00 89.75 180 TRP A O 1
ATOM 1454 N N . TRP A 1 181 ? 9.652 -16.190 -24.018 1.00 85.12 181 TRP A N 1
ATOM 1455 C CA . TRP A 1 181 ? 9.892 -14.812 -24.438 1.00 85.12 181 TRP A CA 1
ATOM 1456 C C . TRP A 1 181 ? 11.391 -14.482 -24.505 1.00 85.12 181 TRP A C 1
ATOM 1458 O O . TRP A 1 181 ? 11.821 -13.816 -25.443 1.00 85.12 181 TRP A O 1
ATOM 1468 N N . ALA A 1 182 ? 12.194 -14.995 -23.568 1.00 83.06 182 ALA A N 1
ATOM 1469 C CA . ALA A 1 182 ? 13.648 -14.853 -23.565 1.00 83.06 182 ALA A CA 1
ATOM 1470 C C . ALA A 1 182 ? 14.311 -15.531 -24.771 1.00 83.06 182 ALA A C 1
ATOM 1472 O O . ALA A 1 182 ? 15.258 -14.987 -25.331 1.00 83.06 182 ALA A O 1
ATOM 1473 N N . GLU A 1 183 ? 13.791 -16.686 -25.194 1.00 84.69 183 GLU A N 1
ATOM 1474 C CA . GLU A 1 183 ? 14.254 -17.382 -26.400 1.00 84.69 183 GLU A CA 1
ATOM 1475 C C . GLU A 1 183 ? 13.935 -16.585 -27.672 1.00 84.69 183 GLU A C 1
ATOM 1477 O O . GLU A 1 183 ? 14.738 -16.561 -28.600 1.00 84.69 183 GLU A O 1
ATOM 1482 N N . GLN A 1 184 ? 12.776 -15.919 -27.723 1.00 85.88 184 GLN A N 1
ATOM 1483 C CA . GLN A 1 184 ? 12.382 -15.109 -28.882 1.00 85.88 184 GLN A CA 1
ATOM 1484 C C . GLN A 1 184 ? 13.074 -13.741 -28.928 1.00 85.88 184 GLN A C 1
ATOM 1486 O O . GLN A 1 184 ? 13.254 -13.185 -30.007 1.00 85.88 184 GLN A O 1
ATOM 1491 N N . HIS A 1 185 ? 13.446 -13.190 -27.769 1.00 82.44 185 HIS A N 1
ATOM 1492 C CA . HIS A 1 185 ? 13.973 -11.830 -27.632 1.00 82.44 185 HIS A CA 1
ATOM 1493 C C . HIS A 1 185 ? 15.235 -11.773 -26.751 1.00 82.44 185 HIS A C 1
ATOM 1495 O O . HIS A 1 185 ? 15.249 -11.042 -25.754 1.00 82.44 185 HIS A O 1
ATOM 1501 N N . PRO A 1 186 ? 16.319 -12.496 -27.093 1.00 80.62 186 PRO A N 1
ATOM 1502 C CA . PRO A 1 186 ? 17.486 -12.650 -26.218 1.00 80.62 186 PRO A CA 1
ATOM 1503 C C . PRO A 1 186 ? 18.163 -11.314 -25.876 1.00 80.62 186 PRO A C 1
ATOM 1505 O O . PRO A 1 186 ? 18.519 -11.071 -24.723 1.00 80.62 186 PRO A O 1
ATOM 1508 N N . GLU A 1 187 ? 18.268 -10.392 -26.837 1.00 80.19 187 GLU A N 1
ATOM 1509 C CA . GLU A 1 187 ? 18.864 -9.069 -26.609 1.00 80.19 187 GLU A CA 1
ATOM 1510 C C . GLU A 1 187 ? 18.024 -8.182 -25.678 1.00 80.19 187 GLU A C 1
ATOM 1512 O O . GLU A 1 187 ? 18.560 -7.449 -24.841 1.00 80.19 187 GLU A O 1
ATOM 1517 N N . LEU A 1 188 ? 16.694 -8.232 -25.815 1.00 76.38 188 LEU A N 1
ATOM 1518 C CA . LEU A 1 188 ? 15.776 -7.469 -24.966 1.00 76.38 188 LEU A CA 1
ATOM 1519 C C . LEU A 1 188 ? 15.706 -8.074 -23.566 1.00 76.38 188 LEU A C 1
ATOM 1521 O O . LEU A 1 188 ? 15.639 -7.334 -22.587 1.00 76.38 188 LEU A O 1
ATOM 1525 N N . PHE A 1 189 ? 15.782 -9.400 -23.463 1.00 75.19 189 PHE A N 1
ATOM 1526 C CA . PHE A 1 189 ? 15.844 -10.109 -22.194 1.00 75.19 189 PHE A CA 1
ATOM 1527 C C . PHE A 1 189 ? 17.130 -9.798 -21.427 1.00 75.19 189 PHE A C 1
ATOM 1529 O O . PHE A 1 189 ? 17.056 -9.479 -20.242 1.00 75.19 189 PHE A O 1
ATOM 1536 N N . GLN A 1 190 ? 18.285 -9.761 -22.100 1.00 71.75 190 GLN A N 1
ATOM 1537 C CA . GLN A 1 190 ? 19.547 -9.350 -21.480 1.00 71.75 190 GLN A CA 1
ATOM 1538 C C . GLN A 1 190 ? 19.480 -7.905 -20.963 1.00 71.75 190 GLN A C 1
ATOM 1540 O O . GLN A 1 190 ? 19.860 -7.618 -19.827 1.00 71.75 190 GLN A O 1
ATOM 1545 N N . LYS A 1 191 ? 18.940 -6.983 -21.771 1.00 70.69 191 LYS A N 1
ATOM 1546 C CA . LYS A 1 191 ? 18.719 -5.589 -21.355 1.00 70.69 191 LYS A CA 1
ATOM 1547 C C . LYS A 1 191 ? 17.761 -5.490 -20.164 1.00 70.69 191 LYS A C 1
ATOM 1549 O O . LYS A 1 191 ? 17.984 -4.682 -19.267 1.00 70.69 191 LYS A O 1
ATOM 1554 N N . TRP A 1 192 ? 16.714 -6.314 -20.141 1.00 67.06 192 TRP A N 1
ATOM 1555 C CA . TRP A 1 192 ? 15.739 -6.364 -19.052 1.00 67.06 192 TRP A CA 1
ATOM 1556 C C . TRP A 1 192 ? 16.337 -6.898 -17.748 1.00 67.06 192 TRP A C 1
ATOM 1558 O O . TRP A 1 192 ? 16.061 -6.343 -16.686 1.00 67.06 192 TRP A O 1
ATOM 1568 N N . GLN A 1 193 ? 17.190 -7.923 -17.815 1.00 64.62 193 GLN A N 1
ATOM 1569 C CA . GLN A 1 193 ? 17.923 -8.432 -16.654 1.00 64.62 193 GLN A CA 1
ATOM 1570 C C . GLN A 1 193 ? 18.881 -7.381 -16.084 1.00 64.62 193 GLN A C 1
ATOM 1572 O O . GLN A 1 193 ? 18.885 -7.157 -14.876 1.00 64.62 193 GLN A O 1
ATOM 1577 N N . ASN A 1 194 ? 19.613 -6.674 -16.948 1.00 60.72 194 ASN A N 1
ATOM 1578 C CA . ASN A 1 194 ? 20.532 -5.613 -16.531 1.00 60.72 194 ASN A CA 1
ATOM 1579 C C . ASN A 1 194 ? 19.796 -4.421 -15.886 1.00 60.72 194 ASN A C 1
ATOM 1581 O O . ASN A 1 194 ? 20.313 -3.806 -14.961 1.00 60.72 194 ASN A O 1
ATOM 1585 N N . ALA A 1 195 ? 18.576 -4.109 -16.340 1.00 58.88 195 ALA A N 1
ATOM 1586 C CA . ALA A 1 195 ? 17.756 -3.024 -15.794 1.00 58.88 195 ALA A CA 1
ATOM 1587 C C . ALA A 1 195 ? 17.125 -3.340 -14.423 1.00 58.88 195 ALA A C 1
ATOM 1589 O O . ALA A 1 195 ? 16.721 -2.421 -13.718 1.00 58.88 195 ALA A O 1
ATOM 1590 N N . LYS A 1 196 ? 17.023 -4.621 -14.044 1.00 50.88 196 LYS A N 1
ATOM 1591 C CA . LYS A 1 196 ? 16.527 -5.060 -12.727 1.00 50.88 196 LYS A CA 1
ATOM 1592 C C . LYS A 1 196 ? 17.600 -5.059 -11.627 1.00 50.88 196 LYS A C 1
ATOM 1594 O O . LYS A 1 196 ? 17.267 -5.347 -10.484 1.00 50.88 196 LYS A O 1
ATOM 1599 N N . GLY A 1 197 ? 18.860 -4.783 -11.968 1.00 34.69 197 GLY A N 1
ATOM 1600 C CA . GLY A 1 197 ? 20.007 -4.775 -11.051 1.00 34.69 197 GLY A CA 1
ATOM 1601 C C . GLY A 1 197 ? 20.360 -3.402 -10.463 1.00 34.69 197 GLY A C 1
ATOM 1602 O O . GLY A 1 197 ? 21.547 -3.123 -10.308 1.00 34.69 197 GLY A O 1
ATOM 1603 N N . LEU A 1 198 ? 19.363 -2.557 -10.176 1.00 33.22 198 LEU A N 1
ATOM 1604 C CA . LEU A 1 198 ? 19.499 -1.291 -9.437 1.00 33.22 198 LEU A CA 1
ATOM 1605 C C . LEU A 1 198 ? 18.747 -1.377 -8.108 1.00 33.22 198 LEU A C 1
ATOM 1607 O O . LEU A 1 198 ? 17.587 -1.847 -8.139 1.00 33.22 198 LEU A O 1
#

Foldseek 3Di:
DKCLLFLQKDKDKDQPVRVVVLLCQQQVDDDDCVVLVVLVVVCVVPVPPSRPDIWIWIDGSNNPDNDIDTAPDSPSSGDPDIDDPDVLGDNDPVSDPDDDDPDQPPDDDPPDPPPDPPPPQWDWDWFDDDPDTDIDIAPRPFRWDKDQWWQFPQPRDIERIWIDRPPPGIHRGPVSVVVVVCVVCVPVNVVVVVVVPD

Radius of gyration: 24.36 Å; chains: 1; bounding box: 43×52×63 Å

Secondary structure (DSSP, 8-state):
--GGG-TTEEEEEE-HHHHHHHHHHHT-SPPPHHHHHHHHHHHHHH---TTT--EEEEEETTS--S--EE-SSTT--S-SSPPTT-TT--SSGGG------S-TTS---TT--------TT--EEE---SSS--EEE-BTTB--EEESSEE-TTT--EESSEEEETTTEEESSHHHHHHHHHHH-HHHHHHHHHHT--